Protein AF-A0A7Z8ZWQ2-F1 (afdb_monomer_lite)

Secondary structure (DSSP, 8-state):
---EEEHHHHHHHHHHHHHHHHHHHHHHHHHHHHHHHHHHHHHTTSS-SHHHHHHHHHIIIIIHHHHHHHHHHHHHHHHHHHHHHHHHHHHGGG-EEEHHHHHHHHHHHHHHHHHHHHHHHHHHHHHHHHTTT--S-HHHHHHHHHHHHHHHHHHHHHHHHHHHHHHHHHHHHHHHTTTTHHHHHHHHHHHHHHHHHTTPEEPTTS-EE-TTS--HHHHHHHH-------TTTT-S------

Foldseek 3Di:
DWDKDALVVLVVVLVVLVVVLVVLVV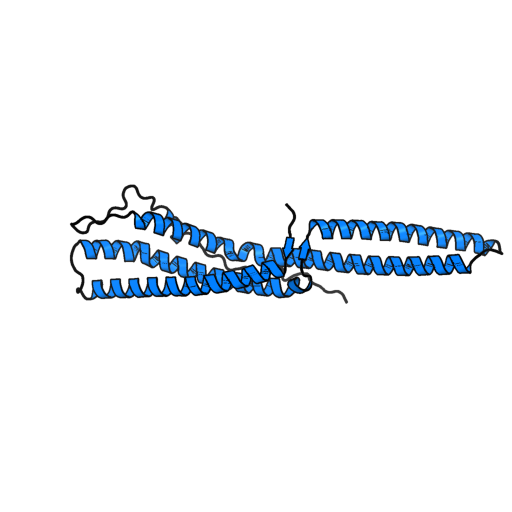VLVVQLVVLVVLLVCVVVVVDDALQSVQVPCCSVQFVNVLSVLLNVLSVLLVLLSVLLVVLSVQQSVVGMDILVVLVVLLVVLVVVLVVLVVVLVVLVVVCVVCVVPDDDDVVVSVVVSVVSVVSNVVSVVVSVVSVVNNVSSVLSCVLNVQSNVLSVVSVVLSVLVVVLVVPWDQDPNNHIDSVPGPPVSRVVNVPRDRDRRCNPPPPPDPPPPD

InterPro domains:
  IPR006829 LXG domain [PS51756] (8-238)

Sequence (242 aa):
MGVTYSAAESKALIQAMTNNIQIANEITDRLSSGCDHLIASLDSGELQGAAYTAGRGLFTAIIIPSIKKLQAAIDAIQVGLTTYQRADAQIARYGTLDRDHLTELKRLRERQVQVIQAQIDENESFMKQVSSLLTGDYGTLWSDTSTLYHAKNQLEIGIREVTTKLESLEWFLTQTSDCFRDSLVILQLAIQGATQLSQVFMSSDGSYSTAGLDMSWVTSLKNQEISPVNASKYTQNIIITY

Structure (mmCIF, N/CA/C/O backbone):
data_AF-A0A7Z8ZWQ2-F1
#
_entry.id   AF-A0A7Z8ZWQ2-F1
#
loop_
_atom_site.group_PDB
_atom_site.id
_atom_site.type_symbol
_atom_site.label_atom_id
_atom_site.label_alt_id
_atom_site.label_comp_id
_atom_site.label_asym_id
_atom_site.label_entity_id
_atom_site.label_seq_id
_atom_site.pdbx_PDB_ins_code
_atom_site.Cartn_x
_atom_site.Cartn_y
_atom_site.Cartn_z
_atom_site.occupancy
_atom_site.B_iso_or_equiv
_atom_site.auth_seq_id
_atom_site.auth_comp_id
_atom_site.auth_asym_id
_atom_site.auth_atom_id
_atom_site.pdbx_PDB_model_num
ATOM 1 N N . MET A 1 1 ? -20.622 3.993 0.816 1.00 49.72 1 MET A N 1
ATOM 2 C CA . MET A 1 1 ? -19.729 2.823 0.917 1.00 49.72 1 MET A CA 1
ATOM 3 C C . MET A 1 1 ? -18.989 2.972 2.229 1.00 49.72 1 MET A C 1
ATOM 5 O O . MET A 1 1 ? -18.359 4.009 2.409 1.00 49.72 1 MET A O 1
ATOM 9 N N . GLY A 1 2 ? -19.190 2.035 3.157 1.00 67.81 2 GLY A N 1
ATOM 10 C CA . GLY A 1 2 ? -18.570 2.065 4.482 1.00 67.81 2 GLY A CA 1
ATOM 11 C C . GLY A 1 2 ? -17.066 1.819 4.396 1.00 67.81 2 GLY A C 1
ATOM 12 O O . GLY A 1 2 ? -16.585 1.214 3.437 1.00 67.81 2 GLY A O 1
ATOM 13 N N . VAL A 1 3 ? -16.320 2.334 5.373 1.00 84.81 3 VAL A N 1
ATOM 14 C CA . VAL A 1 3 ? -14.880 2.085 5.482 1.00 84.81 3 VAL A CA 1
ATOM 15 C C . VAL A 1 3 ? -14.653 0.894 6.404 1.00 84.81 3 VAL A C 1
ATOM 17 O O . VAL A 1 3 ? -15.041 0.941 7.574 1.00 84.81 3 VAL A O 1
ATOM 20 N N . THR A 1 4 ? -14.001 -0.141 5.877 1.00 90.94 4 THR A N 1
ATOM 21 C CA . THR A 1 4 ? -13.724 -1.387 6.594 1.00 90.94 4 THR A CA 1
ATOM 22 C C . THR A 1 4 ? -12.223 -1.651 6.618 1.00 90.94 4 THR A C 1
ATOM 24 O O . THR A 1 4 ? -11.547 -1.552 5.597 1.00 90.94 4 THR A O 1
ATOM 27 N N . TYR A 1 5 ? -11.708 -1.996 7.794 1.00 95.50 5 TYR A N 1
ATOM 28 C CA . TYR A 1 5 ? -10.376 -2.563 7.979 1.00 95.50 5 TYR A CA 1
ATOM 29 C C . TYR A 1 5 ? -10.506 -4.043 8.342 1.00 95.50 5 TYR A C 1
ATOM 31 O O . TYR A 1 5 ? -11.350 -4.404 9.163 1.00 95.50 5 TYR A O 1
ATOM 39 N N . SER A 1 6 ? -9.634 -4.885 7.791 1.00 96.81 6 SER A N 1
ATOM 40 C CA . SER A 1 6 ? -9.510 -6.298 8.151 1.00 96.81 6 SER A CA 1
ATOM 41 C C . SER A 1 6 ? -8.040 -6.668 8.307 1.00 96.81 6 SER A C 1
ATOM 43 O O . SER A 1 6 ? -7.266 -6.583 7.354 1.00 96.81 6 SER A O 1
ATOM 45 N N . ALA A 1 7 ? -7.654 -7.141 9.493 1.00 96.44 7 ALA A N 1
ATOM 46 C CA . ALA A 1 7 ? -6.289 -7.599 9.758 1.00 96.44 7 ALA A CA 1
ATOM 47 C C . ALA A 1 7 ? -5.854 -8.748 8.830 1.00 96.44 7 ALA A C 1
ATOM 49 O O . ALA A 1 7 ? -4.687 -8.842 8.449 1.00 96.44 7 ALA A O 1
ATOM 50 N N . ALA A 1 8 ? -6.789 -9.616 8.429 1.00 95.81 8 ALA A N 1
ATOM 51 C CA . ALA A 1 8 ? -6.498 -10.720 7.518 1.00 95.81 8 ALA A CA 1
ATOM 52 C C . ALA A 1 8 ? -6.199 -10.219 6.096 1.00 95.81 8 ALA A C 1
ATOM 54 O O . ALA A 1 8 ? -5.205 -10.628 5.495 1.00 95.81 8 ALA A O 1
ATOM 55 N N . GLU A 1 9 ? -7.025 -9.307 5.582 1.00 95.19 9 GLU A N 1
ATOM 56 C CA . GLU A 1 9 ? -6.833 -8.710 4.254 1.00 95.19 9 GLU A CA 1
ATOM 57 C C . GLU A 1 9 ? -5.585 -7.829 4.222 1.00 95.19 9 GLU A C 1
ATOM 59 O O . GLU A 1 9 ? -4.805 -7.891 3.276 1.00 95.19 9 GLU A O 1
ATOM 64 N N . SER A 1 10 ? -5.347 -7.076 5.294 1.00 96.25 10 SER A N 1
ATOM 65 C CA . SER A 1 10 ? -4.161 -6.243 5.455 1.00 96.25 10 SER A CA 1
ATOM 66 C C . SER A 1 10 ? -2.875 -7.076 5.431 1.00 96.25 10 SER A C 1
ATOM 68 O O . SER A 1 10 ? -1.942 -6.763 4.692 1.00 96.25 10 SER A O 1
ATOM 70 N N . LYS A 1 11 ? -2.844 -8.211 6.143 1.00 97.56 11 LYS A N 1
ATOM 71 C CA . LYS A 1 11 ? -1.718 -9.155 6.094 1.00 97.56 11 LYS A CA 1
ATOM 72 C C . LYS A 1 11 ? -1.505 -9.732 4.692 1.00 97.56 11 LYS A C 1
ATOM 74 O O . LYS A 1 11 ? -0.360 -9.835 4.248 1.00 97.56 11 LYS A O 1
ATOM 79 N N . ALA A 1 12 ? -2.584 -10.101 4.000 1.00 96.06 12 ALA A N 1
ATOM 80 C CA . ALA A 1 12 ? -2.511 -10.613 2.633 1.00 96.06 12 ALA A CA 1
ATOM 81 C C . ALA A 1 12 ? -1.964 -9.555 1.660 1.00 96.06 12 ALA A C 1
ATOM 83 O O . ALA A 1 12 ? -1.086 -9.863 0.853 1.00 96.06 12 ALA A O 1
ATOM 84 N N . LEU A 1 13 ? -2.419 -8.303 1.785 1.00 93.12 13 LEU A N 1
ATOM 85 C CA . LEU A 1 13 ? -1.912 -7.170 1.015 1.00 93.12 13 LEU A CA 1
ATOM 86 C C . LEU A 1 13 ? -0.420 -6.956 1.272 1.00 93.12 13 LEU A C 1
ATOM 88 O O . LEU A 1 13 ? 0.351 -6.885 0.318 1.00 93.12 13 LEU A O 1
ATOM 92 N N . ILE A 1 14 ? -0.004 -6.906 2.542 1.00 95.31 14 ILE A N 1
ATOM 93 C CA . ILE A 1 14 ? 1.402 -6.719 2.914 1.00 95.31 14 ILE A CA 1
ATOM 94 C C . ILE A 1 14 ? 2.274 -7.794 2.265 1.00 95.31 14 ILE A C 1
ATOM 96 O O . ILE A 1 14 ? 3.267 -7.468 1.621 1.00 95.31 14 ILE A O 1
ATOM 100 N N . GLN A 1 15 ? 1.883 -9.064 2.381 1.00 96.56 15 GLN A N 1
ATOM 101 C CA . GLN A 1 15 ? 2.634 -10.176 1.805 1.00 96.56 15 GLN A CA 1
ATOM 102 C C . GLN A 1 15 ? 2.717 -10.087 0.275 1.00 96.56 15 GLN A C 1
ATOM 104 O O . GLN A 1 15 ? 3.799 -10.244 -0.295 1.00 96.56 15 GLN A O 1
ATOM 109 N N . ALA A 1 16 ? 1.594 -9.818 -0.395 1.00 88.69 16 ALA A N 1
ATOM 110 C CA . ALA A 1 16 ? 1.554 -9.687 -1.848 1.00 88.69 16 ALA A CA 1
ATOM 111 C C . ALA A 1 16 ? 2.426 -8.519 -2.332 1.00 88.69 16 ALA A C 1
ATOM 113 O O . ALA A 1 16 ? 3.200 -8.676 -3.274 1.00 88.69 16 ALA A O 1
ATOM 114 N N . MET A 1 17 ? 2.352 -7.366 -1.663 1.00 89.94 17 MET A N 1
ATOM 115 C CA . MET A 1 17 ? 3.159 -6.200 -2.010 1.00 89.94 17 MET A CA 1
ATOM 116 C C . MET A 1 17 ? 4.646 -6.435 -1.757 1.00 89.94 17 MET A C 1
ATOM 118 O O . MET A 1 17 ? 5.446 -6.093 -2.620 1.00 89.94 17 MET A O 1
ATOM 122 N N . THR A 1 18 ? 5.031 -7.062 -0.640 1.00 93.75 18 THR A N 1
ATOM 123 C CA . THR A 1 18 ? 6.434 -7.421 -0.377 1.00 93.75 18 THR A CA 1
ATOM 124 C C . THR A 1 18 ? 7.006 -8.290 -1.498 1.00 93.75 18 THR A C 1
ATOM 126 O O . THR A 1 18 ? 8.066 -7.969 -2.033 1.00 93.75 18 THR A O 1
ATOM 129 N N . ASN A 1 19 ? 6.281 -9.334 -1.910 1.00 90.25 19 ASN A N 1
ATOM 130 C CA . ASN A 1 19 ? 6.712 -10.203 -3.007 1.00 90.25 19 ASN A CA 1
ATOM 131 C C . ASN A 1 19 ? 6.800 -9.442 -4.339 1.00 90.25 19 ASN A C 1
ATOM 133 O O . ASN A 1 19 ? 7.782 -9.569 -5.067 1.00 90.25 19 ASN A O 1
ATOM 137 N N . ASN A 1 20 ? 5.792 -8.625 -4.652 1.00 81.94 20 ASN A N 1
ATOM 138 C CA . ASN A 1 20 ? 5.756 -7.868 -5.902 1.00 81.94 20 ASN A CA 1
ATOM 139 C C . ASN A 1 20 ? 6.881 -6.827 -5.984 1.00 81.94 20 ASN A C 1
ATOM 141 O O . ASN A 1 20 ? 7.454 -6.657 -7.054 1.00 81.94 20 ASN A O 1
ATOM 145 N N . ILE A 1 21 ? 7.221 -6.160 -4.876 1.00 90.38 21 ILE A N 1
ATOM 146 C CA . ILE A 1 21 ? 8.340 -5.206 -4.809 1.00 90.38 21 ILE A CA 1
ATOM 147 C C . ILE A 1 21 ? 9.665 -5.925 -5.054 1.00 90.38 21 ILE A C 1
ATOM 149 O O . ILE A 1 21 ? 10.485 -5.429 -5.820 1.00 90.38 21 ILE A O 1
ATOM 153 N N . GLN A 1 22 ? 9.864 -7.105 -4.458 1.00 89.25 22 GLN A N 1
ATOM 154 C CA . GLN A 1 22 ? 11.071 -7.893 -4.699 1.00 89.25 22 GLN A CA 1
ATOM 155 C C . GLN A 1 22 ? 11.220 -8.237 -6.188 1.00 89.25 22 GLN A C 1
ATOM 157 O O . GLN A 1 22 ? 12.264 -7.970 -6.778 1.00 89.25 22 GLN A O 1
ATOM 162 N N . ILE A 1 23 ? 10.159 -8.762 -6.807 1.00 83.00 23 ILE A N 1
ATOM 163 C CA . ILE A 1 23 ? 10.154 -9.091 -8.239 1.00 83.00 23 ILE A CA 1
ATOM 164 C C . ILE A 1 23 ? 10.392 -7.834 -9.086 1.00 83.00 23 ILE A C 1
ATOM 166 O O . ILE A 1 23 ? 11.150 -7.871 -10.054 1.00 83.00 23 ILE A O 1
ATOM 170 N N . ALA A 1 24 ? 9.759 -6.714 -8.730 1.00 80.31 24 ALA A N 1
ATOM 171 C CA . ALA A 1 24 ? 9.915 -5.456 -9.447 1.00 80.31 24 ALA A CA 1
ATOM 172 C C . ALA A 1 24 ? 11.367 -4.959 -9.402 1.00 80.31 24 ALA A C 1
ATOM 174 O O . ALA A 1 24 ? 11.898 -4.624 -10.458 1.00 80.31 24 ALA A O 1
ATOM 175 N N . ASN A 1 25 ? 12.017 -5.004 -8.233 1.00 89.69 25 ASN A N 1
ATOM 176 C CA . ASN A 1 25 ? 13.430 -4.657 -8.067 1.00 89.69 25 ASN A CA 1
ATOM 177 C C . ASN A 1 25 ? 14.337 -5.538 -8.937 1.00 89.69 25 ASN A C 1
ATOM 179 O O . ASN A 1 25 ? 15.151 -5.017 -9.695 1.00 89.69 25 ASN A O 1
ATOM 183 N N . GLU A 1 26 ? 14.144 -6.862 -8.915 1.00 90.25 26 GLU A N 1
ATOM 184 C CA . GLU A 1 26 ? 14.922 -7.791 -9.747 1.00 90.25 26 GLU A CA 1
ATOM 185 C C . GLU A 1 26 ? 14.776 -7.486 -11.248 1.00 90.25 26 GLU A C 1
ATOM 187 O O . GLU A 1 26 ? 15.751 -7.522 -12.004 1.00 90.25 26 GLU A O 1
ATOM 192 N N . ILE A 1 27 ? 13.558 -7.170 -11.700 1.00 82.00 27 ILE A N 1
ATOM 193 C CA . ILE A 1 27 ? 13.296 -6.806 -13.096 1.00 82.00 27 ILE A CA 1
ATOM 194 C C . ILE A 1 27 ? 13.964 -5.471 -13.439 1.00 82.00 27 ILE A C 1
ATOM 196 O O . ILE A 1 27 ? 14.629 -5.382 -14.474 1.00 82.00 27 ILE A O 1
ATOM 200 N N . THR A 1 28 ? 13.814 -4.441 -12.603 1.00 87.69 28 THR A N 1
ATOM 201 C CA . THR A 1 28 ? 14.397 -3.121 -12.877 1.00 87.69 28 THR A CA 1
ATOM 202 C C . THR A 1 28 ? 15.916 -3.129 -12.832 1.00 87.69 28 THR A C 1
ATOM 204 O O . THR A 1 28 ? 16.533 -2.495 -13.684 1.00 87.69 28 THR A O 1
ATOM 207 N N . ASP A 1 29 ? 16.525 -3.902 -11.934 1.00 91.88 29 ASP A N 1
ATOM 208 C CA . ASP A 1 29 ? 17.980 -4.044 -11.853 1.00 91.88 29 ASP A CA 1
ATOM 209 C C . ASP A 1 29 ? 18.538 -4.724 -13.105 1.00 91.88 29 ASP A C 1
ATOM 211 O O . ASP A 1 29 ? 19.519 -4.263 -13.693 1.00 91.88 29 ASP A O 1
ATOM 215 N N . ARG A 1 30 ? 17.872 -5.783 -13.584 1.00 92.19 30 ARG A N 1
ATOM 216 C CA . ARG A 1 30 ? 18.243 -6.451 -14.841 1.00 92.19 30 ARG A CA 1
ATOM 217 C C . ARG A 1 30 ? 18.074 -5.536 -16.049 1.00 92.19 30 ARG A C 1
ATOM 219 O O . ARG A 1 30 ? 18.934 -5.541 -16.928 1.00 92.19 30 ARG A O 1
ATOM 226 N N . LEU A 1 31 ? 16.992 -4.757 -16.102 1.00 89.75 31 LEU A N 1
ATOM 227 C CA . LEU A 1 31 ? 16.773 -3.773 -17.164 1.00 89.75 31 LEU A CA 1
ATOM 228 C C . LEU A 1 31 ? 17.846 -2.680 -17.143 1.00 89.75 31 LEU A C 1
ATOM 230 O O . LEU A 1 31 ? 18.385 -2.352 -18.199 1.00 89.75 31 LEU A O 1
ATOM 234 N N . SER A 1 32 ? 18.188 -2.157 -15.963 1.00 92.56 32 SER A N 1
ATOM 235 C CA . SER A 1 32 ? 19.242 -1.152 -15.808 1.00 92.56 32 SER A CA 1
ATOM 236 C C . SER A 1 32 ? 20.595 -1.710 -16.241 1.00 92.56 32 SER A C 1
ATOM 238 O O . SER A 1 32 ? 21.240 -1.129 -17.107 1.00 92.56 32 SER A O 1
ATOM 240 N N . SER A 1 33 ? 20.982 -2.883 -15.730 1.00 94.38 33 SER A N 1
ATOM 241 C CA . SER A 1 33 ? 22.249 -3.534 -16.081 1.00 94.38 33 SER A CA 1
ATOM 242 C C . SER A 1 33 ? 22.346 -3.860 -17.576 1.00 94.38 33 SER A C 1
ATOM 244 O O . SER A 1 33 ? 23.386 -3.631 -18.193 1.00 94.38 33 SER A O 1
ATOM 246 N N . GLY A 1 34 ? 21.257 -4.338 -18.187 1.00 93.31 34 GLY A N 1
ATOM 247 C CA . GLY A 1 34 ? 21.198 -4.577 -19.629 1.00 93.31 34 GLY A CA 1
ATOM 248 C C . GLY A 1 34 ? 21.349 -3.293 -20.447 1.00 93.31 34 GLY A C 1
ATOM 249 O O . GLY A 1 34 ? 22.045 -3.291 -21.462 1.00 93.31 34 GLY A O 1
ATOM 250 N N . CYS A 1 35 ? 20.750 -2.187 -19.994 1.00 93.06 35 CYS A N 1
ATOM 251 C CA . CYS A 1 35 ? 20.934 -0.882 -20.626 1.00 93.06 35 CYS A CA 1
ATOM 252 C C . CYS A 1 35 ? 22.375 -0.381 -20.483 1.00 93.06 35 CYS A C 1
ATOM 254 O O . CYS A 1 35 ? 22.947 0.073 -21.471 1.00 93.06 35 CYS A O 1
ATOM 256 N N . ASP A 1 36 ? 22.976 -0.495 -19.299 1.00 93.19 36 ASP A N 1
ATOM 257 C CA . ASP A 1 36 ? 24.364 -0.085 -19.064 1.00 93.19 36 ASP A CA 1
ATOM 258 C C . ASP A 1 36 ? 25.330 -0.875 -19.956 1.00 93.19 36 ASP A C 1
ATOM 260 O O . ASP A 1 36 ? 26.201 -0.288 -20.600 1.00 93.19 36 ASP A O 1
ATOM 264 N N . HIS A 1 37 ? 25.127 -2.192 -20.080 1.00 93.25 37 HIS A N 1
ATOM 265 C CA . HIS A 1 37 ? 25.898 -3.026 -21.001 1.00 93.25 37 HIS A CA 1
ATOM 266 C C . HIS A 1 37 ? 25.709 -2.586 -22.458 1.00 93.25 37 HIS A C 1
ATOM 268 O O . HIS A 1 37 ? 26.685 -2.478 -23.199 1.00 93.25 37 HIS A O 1
ATOM 274 N N . LEU A 1 38 ? 24.471 -2.338 -22.897 1.00 89.50 38 LEU A N 1
ATOM 275 C CA . LEU A 1 38 ? 24.201 -1.888 -24.263 1.00 89.50 38 LEU A CA 1
ATOM 276 C C . LEU A 1 38 ? 24.928 -0.571 -24.567 1.00 89.50 38 LEU A C 1
ATOM 278 O O . LEU A 1 38 ? 25.575 -0.459 -25.607 1.00 89.50 38 LEU A O 1
ATOM 282 N N . ILE A 1 39 ? 24.853 0.410 -23.661 1.00 90.38 39 ILE A N 1
ATOM 283 C CA . ILE A 1 39 ? 25.545 1.696 -23.819 1.00 90.38 39 ILE A CA 1
ATOM 284 C C . ILE A 1 39 ? 27.064 1.499 -23.849 1.00 90.38 39 ILE A C 1
ATOM 286 O O . ILE A 1 39 ? 27.719 2.061 -24.724 1.00 90.38 39 ILE A O 1
ATOM 290 N N . ALA A 1 40 ? 27.620 0.645 -22.986 1.00 90.88 40 ALA A N 1
ATOM 291 C CA . ALA A 1 40 ? 29.049 0.339 -22.990 1.00 90.88 40 ALA A CA 1
ATOM 292 C C . ALA A 1 40 ? 29.520 -0.303 -24.311 1.00 90.88 40 ALA A C 1
ATOM 294 O O . ALA A 1 40 ? 30.550 0.101 -24.846 1.00 90.88 40 ALA A O 1
ATOM 295 N N . SER A 1 41 ? 28.760 -1.248 -24.878 1.00 89.31 41 SER A N 1
ATOM 296 C CA . SER A 1 41 ? 29.063 -1.860 -26.187 1.00 89.31 41 SER A CA 1
ATOM 297 C C . SER A 1 41 ? 28.946 -0.876 -27.360 1.00 89.31 41 SER A C 1
ATOM 299 O O . SER A 1 41 ? 29.624 -1.020 -28.378 1.00 89.31 41 SER A O 1
ATOM 301 N N . LEU A 1 42 ? 28.085 0.137 -27.241 1.00 86.38 42 LEU A N 1
ATOM 302 C CA . LEU A 1 42 ? 27.993 1.228 -28.214 1.00 86.38 42 LEU A CA 1
ATOM 303 C C . LEU A 1 42 ? 29.179 2.196 -28.086 1.00 86.38 42 LEU A C 1
ATOM 305 O O . LEU A 1 42 ? 29.689 2.676 -29.096 1.00 86.38 42 LEU A O 1
ATOM 309 N N . ASP A 1 43 ? 29.626 2.476 -26.860 1.00 86.62 43 ASP A N 1
ATOM 310 C CA . ASP A 1 43 ? 30.762 3.363 -26.580 1.00 86.62 43 ASP A CA 1
ATOM 311 C C . ASP A 1 43 ? 32.119 2.728 -26.899 1.00 86.62 43 ASP A C 1
ATOM 313 O O . ASP A 1 43 ? 33.050 3.437 -27.280 1.00 86.62 43 ASP A O 1
ATOM 317 N N . SER A 1 44 ? 32.234 1.401 -26.812 1.00 89.25 44 SER A N 1
ATOM 318 C CA . SER A 1 44 ? 33.439 0.671 -27.220 1.00 89.25 44 SER A CA 1
ATOM 319 C C . SER A 1 44 ? 33.657 0.668 -28.738 1.00 89.25 44 SER A C 1
ATOM 321 O O . SER A 1 44 ? 34.749 0.343 -29.204 1.00 89.25 44 SER A O 1
ATOM 323 N N . GLY A 1 45 ? 32.627 1.014 -29.519 1.00 82.38 45 GLY A N 1
ATOM 324 C CA . GLY A 1 45 ? 32.637 0.890 -30.973 1.00 82.38 45 GLY A CA 1
ATOM 325 C C . GLY A 1 45 ? 32.487 -0.553 -31.462 1.00 82.38 45 GLY A C 1
ATOM 326 O O . GLY A 1 45 ? 32.737 -0.818 -32.633 1.00 82.38 45 GLY A O 1
ATOM 327 N N . GLU A 1 46 ? 32.083 -1.495 -30.612 1.00 84.38 46 GLU A N 1
ATOM 328 C CA . GLU A 1 46 ? 31.763 -2.865 -31.036 1.00 84.38 46 GLU A CA 1
ATOM 329 C C . GLU A 1 46 ? 30.464 -2.906 -31.860 1.00 84.38 46 GLU A C 1
ATOM 331 O O . GLU A 1 46 ? 30.344 -3.659 -32.826 1.00 84.38 46 GLU A O 1
ATOM 336 N N . LEU A 1 47 ? 29.514 -2.027 -31.525 1.00 81.62 47 LEU A N 1
ATOM 337 C CA . LEU A 1 47 ? 28.252 -1.841 -32.236 1.00 81.62 47 LEU A CA 1
ATOM 338 C C . LEU A 1 47 ? 28.251 -0.490 -32.969 1.00 81.62 47 LEU A C 1
ATOM 340 O O . LEU A 1 47 ? 28.186 0.566 -32.340 1.00 81.62 47 LEU A O 1
ATOM 344 N N . GLN A 1 48 ? 28.317 -0.506 -34.306 1.00 78.50 48 GLN A N 1
ATOM 345 C CA . GLN A 1 48 ? 28.412 0.706 -35.137 1.00 78.50 48 GLN A CA 1
ATOM 346 C C . GLN A 1 48 ? 27.453 0.692 -36.329 1.00 78.50 48 GLN A C 1
ATOM 348 O O . GLN A 1 48 ? 27.127 -0.358 -36.877 1.00 78.50 48 GLN A O 1
ATOM 353 N N . GLY A 1 49 ? 27.042 1.883 -36.768 1.00 80.88 49 GLY A N 1
ATOM 354 C CA . GLY A 1 49 ? 26.128 2.093 -37.892 1.00 80.88 49 GLY A CA 1
ATOM 355 C C . GLY A 1 49 ? 24.876 2.866 -37.481 1.00 80.88 49 GLY A C 1
ATOM 356 O O . GLY A 1 49 ? 24.588 3.018 -36.293 1.00 80.88 49 GLY A O 1
ATOM 357 N N . ALA A 1 50 ? 24.116 3.347 -38.467 1.00 76.75 50 ALA A N 1
ATOM 358 C CA . ALA A 1 50 ? 22.960 4.219 -38.240 1.00 76.75 50 ALA A CA 1
ATOM 359 C C . ALA A 1 50 ? 21.910 3.601 -37.294 1.00 76.75 50 ALA A C 1
ATOM 361 O O . ALA A 1 50 ? 21.395 4.301 -36.424 1.00 76.75 50 ALA A O 1
ATOM 362 N N . ALA A 1 51 ? 21.686 2.284 -37.377 1.00 77.06 51 ALA A N 1
ATOM 363 C CA . ALA A 1 51 ? 20.792 1.538 -36.481 1.00 77.06 51 ALA A CA 1
ATOM 364 C C . ALA A 1 51 ? 21.195 1.613 -35.014 1.00 77.06 51 ALA A C 1
ATOM 366 O O . ALA A 1 51 ? 20.371 1.871 -34.138 1.00 77.06 51 ALA A O 1
ATOM 367 N N . TYR A 1 52 ? 22.482 1.424 -34.754 1.00 80.88 52 TYR A N 1
ATOM 368 C CA . TYR A 1 52 ? 23.031 1.442 -33.410 1.00 80.88 52 TYR A CA 1
ATOM 369 C C . TYR A 1 52 ? 23.072 2.864 -32.847 1.00 80.88 52 TYR A C 1
ATOM 371 O O . TYR A 1 52 ? 22.745 3.064 -31.680 1.00 80.88 52 TYR A O 1
ATOM 379 N N . THR A 1 53 ? 23.366 3.873 -33.673 1.00 79.56 53 THR A N 1
ATOM 380 C CA . THR A 1 53 ? 23.275 5.287 -33.272 1.00 79.56 53 THR A CA 1
ATOM 381 C C . THR A 1 53 ? 21.839 5.700 -32.946 1.00 79.56 53 THR A C 1
ATOM 383 O O . THR A 1 53 ? 21.605 6.377 -31.944 1.00 79.56 53 THR A O 1
ATOM 386 N N . ALA A 1 54 ? 20.862 5.281 -33.751 1.00 76.44 54 ALA A N 1
ATOM 387 C CA . ALA A 1 54 ? 19.462 5.597 -33.504 1.00 76.44 54 ALA A CA 1
ATOM 388 C C . ALA A 1 54 ? 18.947 4.872 -32.244 1.00 76.44 54 ALA A C 1
ATOM 390 O O . ALA A 1 54 ? 18.407 5.516 -31.341 1.00 76.44 54 ALA A O 1
ATOM 391 N N . GLY A 1 55 ? 19.219 3.568 -32.118 1.00 81.06 55 GLY A N 1
ATOM 392 C CA . GLY A 1 55 ? 18.926 2.788 -30.914 1.00 81.06 55 GLY A CA 1
ATOM 393 C C . GLY A 1 55 ? 19.545 3.408 -29.659 1.00 81.06 55 GLY A C 1
ATOM 394 O O . GLY A 1 55 ? 18.851 3.615 -28.667 1.00 81.06 55 GLY A O 1
ATOM 395 N N . ARG A 1 56 ? 20.813 3.835 -29.723 1.00 84.50 56 ARG A N 1
ATOM 396 C CA . ARG A 1 56 ? 21.473 4.577 -28.637 1.00 84.50 56 ARG A CA 1
ATOM 397 C C . ARG A 1 56 ? 20.668 5.800 -28.203 1.00 84.50 56 ARG A C 1
ATOM 399 O O . ARG A 1 56 ? 20.502 6.019 -27.003 1.00 84.50 56 ARG A O 1
ATOM 406 N N . GLY A 1 57 ? 20.171 6.588 -29.157 1.00 84.00 57 GLY A N 1
ATOM 407 C CA . GLY A 1 57 ? 19.346 7.765 -28.887 1.00 84.00 57 GLY A CA 1
ATOM 408 C C . GLY A 1 57 ? 18.055 7.413 -28.147 1.00 84.00 57 GLY A C 1
ATOM 409 O O . GLY A 1 57 ? 17.770 8.013 -27.112 1.00 84.00 57 GLY A O 1
ATOM 410 N N . LEU A 1 58 ? 17.323 6.399 -28.621 1.00 86.19 58 LEU A N 1
ATOM 411 C CA . LEU A 1 58 ? 16.094 5.915 -27.978 1.00 86.19 58 LE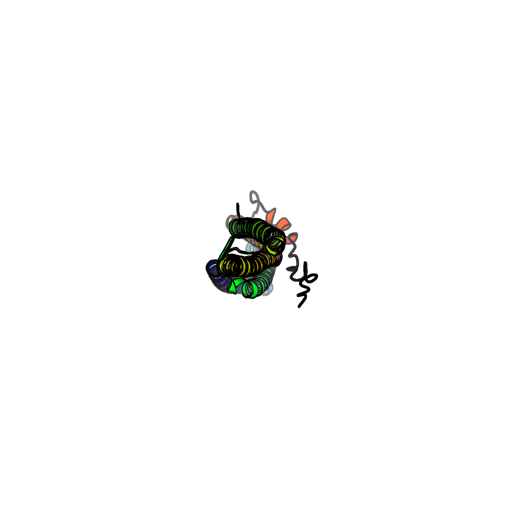U A CA 1
ATOM 412 C C . LEU A 1 58 ? 16.354 5.452 -26.537 1.00 86.19 58 LEU A C 1
ATOM 414 O O . LEU A 1 58 ? 15.643 5.844 -25.608 1.00 86.19 58 LEU A O 1
ATOM 418 N N . PHE A 1 59 ? 17.403 4.654 -26.332 1.00 90.00 59 PHE A N 1
ATOM 419 C CA . PHE A 1 59 ? 17.738 4.141 -25.007 1.00 90.00 59 PHE A CA 1
ATOM 420 C C . PHE A 1 59 ? 18.179 5.250 -24.050 1.00 90.00 59 PHE A C 1
ATOM 422 O O . PHE A 1 59 ? 17.673 5.337 -22.933 1.00 90.00 59 PHE A O 1
ATOM 429 N N . THR A 1 60 ? 19.065 6.138 -24.498 1.00 90.25 60 THR A N 1
ATOM 430 C CA . THR A 1 60 ? 19.626 7.209 -23.661 1.00 90.25 60 THR A CA 1
ATOM 431 C C . THR A 1 60 ? 18.587 8.276 -23.317 1.00 90.25 60 THR A C 1
ATOM 433 O O . THR A 1 60 ? 18.541 8.747 -22.182 1.00 90.25 60 THR A O 1
ATOM 436 N N . ALA A 1 61 ? 17.748 8.668 -24.279 1.00 87.56 61 ALA A N 1
ATOM 437 C CA . ALA A 1 61 ? 16.813 9.774 -24.100 1.00 87.56 61 ALA A CA 1
ATOM 438 C C . ALA A 1 61 ? 15.482 9.354 -23.463 1.00 87.56 61 ALA A C 1
ATOM 440 O O . ALA A 1 61 ? 14.842 10.180 -22.813 1.00 87.56 61 ALA A O 1
ATOM 441 N N . ILE A 1 62 ? 15.050 8.102 -23.660 1.00 89.31 62 ILE A N 1
ATOM 442 C CA . ILE A 1 62 ? 13.702 7.655 -23.281 1.00 89.31 62 ILE A CA 1
ATOM 443 C C . ILE A 1 62 ? 13.759 6.457 -22.331 1.00 89.31 62 ILE A C 1
ATOM 445 O O . ILE A 1 62 ? 13.260 6.557 -21.210 1.00 89.31 62 ILE A O 1
ATOM 449 N N . ILE A 1 63 ? 14.367 5.336 -22.732 1.00 90.56 63 ILE A N 1
ATOM 450 C CA . ILE A 1 63 ? 14.243 4.069 -21.982 1.00 90.56 63 ILE A CA 1
ATOM 451 C C . ILE A 1 63 ? 14.968 4.132 -20.631 1.00 90.56 63 ILE A C 1
ATOM 453 O O . ILE A 1 63 ? 14.350 3.872 -19.600 1.00 90.56 63 ILE A O 1
ATOM 457 N N . ILE A 1 64 ? 16.243 4.535 -20.603 1.00 93.50 64 ILE A N 1
ATOM 458 C CA . ILE A 1 64 ? 17.044 4.606 -19.369 1.00 93.50 64 ILE A CA 1
ATOM 459 C C . ILE A 1 64 ? 16.420 5.568 -18.342 1.00 93.50 64 ILE A C 1
ATOM 461 O O . ILE A 1 64 ? 16.222 5.158 -17.196 1.00 93.50 64 ILE A O 1
ATOM 465 N N . PRO A 1 65 ? 16.050 6.819 -18.695 1.00 93.44 65 PRO A N 1
ATOM 466 C CA . PRO A 1 65 ? 15.360 7.706 -17.758 1.00 93.44 65 PRO A CA 1
ATOM 467 C C . PRO A 1 65 ? 14.035 7.134 -17.236 1.00 93.44 65 PRO A C 1
ATOM 469 O O . PRO A 1 65 ? 13.705 7.334 -16.067 1.00 93.44 65 PRO A O 1
ATOM 472 N N . SER A 1 66 ? 13.297 6.398 -18.073 1.00 91.81 66 SER A N 1
ATOM 473 C CA . SER A 1 66 ? 12.027 5.774 -17.682 1.00 91.81 66 SER A CA 1
ATOM 474 C C . SER A 1 66 ? 12.228 4.640 -16.675 1.00 91.81 66 SER A C 1
ATOM 476 O O . SER A 1 66 ? 11.502 4.578 -15.685 1.00 91.81 66 SER A O 1
ATOM 478 N N . ILE A 1 67 ? 13.253 3.799 -16.867 1.00 92.12 67 ILE A N 1
ATOM 479 C CA . ILE A 1 67 ? 13.642 2.755 -15.902 1.00 92.12 67 ILE A CA 1
ATOM 480 C C . ILE A 1 67 ? 14.054 3.389 -14.568 1.00 92.12 67 ILE A C 1
ATOM 482 O O . ILE A 1 67 ? 13.601 2.944 -13.518 1.00 92.12 67 ILE A O 1
ATOM 486 N N . LYS A 1 68 ? 14.835 4.477 -14.589 1.00 94.56 68 LYS A N 1
ATOM 487 C CA . LYS A 1 68 ? 15.227 5.193 -13.361 1.00 94.56 68 LYS A CA 1
ATOM 488 C C . LYS A 1 68 ? 14.025 5.772 -12.608 1.00 94.56 68 LYS A C 1
ATOM 490 O O . LYS A 1 68 ? 13.974 5.698 -11.383 1.00 94.56 68 LYS A O 1
ATOM 495 N N . LYS A 1 69 ? 13.038 6.328 -13.321 1.00 92.19 69 LYS A N 1
ATOM 496 C CA . LYS A 1 69 ? 11.777 6.791 -12.713 1.00 92.19 69 LYS A CA 1
ATOM 497 C C . LYS A 1 69 ? 10.970 5.638 -12.117 1.00 92.19 69 LYS A C 1
ATOM 499 O O . LYS A 1 69 ? 10.425 5.792 -11.028 1.00 92.19 69 LYS A O 1
ATOM 504 N N . LEU A 1 70 ? 10.925 4.496 -12.799 1.00 90.94 70 LEU A N 1
ATOM 505 C CA . LEU A 1 70 ? 10.271 3.289 -12.301 1.00 90.94 70 LEU A CA 1
ATOM 506 C C . LEU A 1 70 ? 10.938 2.770 -11.017 1.00 90.94 70 LEU A C 1
ATOM 508 O O . LEU A 1 70 ? 10.234 2.476 -10.057 1.00 90.94 70 LEU A O 1
ATOM 512 N N . GLN A 1 71 ? 12.272 2.736 -10.966 1.00 93.31 71 GLN A N 1
ATOM 513 C CA . GLN A 1 71 ? 13.025 2.338 -9.772 1.00 93.31 71 GLN A CA 1
ATOM 514 C C . GLN A 1 71 ? 12.713 3.251 -8.579 1.00 93.31 71 GLN A C 1
ATOM 516 O O . GLN A 1 71 ? 12.323 2.766 -7.522 1.00 93.31 71 GLN A O 1
ATOM 521 N N . ALA A 1 72 ? 12.731 4.572 -8.782 1.00 92.56 72 ALA A N 1
ATOM 522 C CA . ALA A 1 72 ? 12.355 5.525 -7.737 1.00 92.56 72 ALA A CA 1
ATOM 523 C C . ALA A 1 72 ? 10.905 5.330 -7.241 1.00 92.56 72 ALA A C 1
ATOM 525 O O . ALA A 1 72 ? 10.620 5.508 -6.056 1.00 92.56 72 ALA A O 1
ATOM 526 N N . ALA A 1 73 ? 9.976 4.951 -8.125 1.00 87.56 73 ALA A N 1
ATOM 527 C CA . ALA A 1 73 ? 8.603 4.644 -7.730 1.00 87.56 73 ALA A CA 1
ATOM 528 C C . ALA A 1 73 ? 8.496 3.349 -6.917 1.00 87.56 73 ALA A C 1
ATOM 530 O O . ALA A 1 73 ? 7.713 3.312 -5.967 1.00 87.56 73 ALA A O 1
ATOM 531 N N . ILE A 1 74 ? 9.274 2.317 -7.255 1.00 89.69 74 ILE A N 1
ATOM 532 C CA . ILE A 1 74 ? 9.345 1.068 -6.484 1.00 89.69 74 ILE A CA 1
ATOM 533 C C . ILE A 1 74 ? 9.926 1.340 -5.090 1.00 89.69 74 ILE A C 1
ATOM 535 O O . ILE A 1 74 ? 9.326 0.917 -4.101 1.00 89.69 74 ILE A O 1
ATOM 539 N N . ASP A 1 75 ? 10.995 2.136 -4.991 1.00 93.38 75 ASP A N 1
ATOM 540 C CA . ASP A 1 75 ? 11.560 2.579 -3.709 1.00 93.38 75 ASP A CA 1
ATOM 541 C C . ASP A 1 75 ? 10.507 3.304 -2.857 1.00 93.38 75 ASP A C 1
ATOM 543 O O . ASP A 1 75 ? 10.332 3.030 -1.666 1.00 93.38 75 ASP A O 1
ATOM 547 N N . ALA A 1 76 ? 9.736 4.199 -3.476 1.00 88.19 76 ALA A N 1
ATOM 548 C CA . ALA A 1 76 ? 8.662 4.914 -2.800 1.00 88.19 76 ALA A CA 1
ATOM 549 C C . ALA A 1 76 ? 7.509 3.992 -2.363 1.00 88.19 76 ALA A C 1
ATOM 551 O O . ALA A 1 76 ? 6.969 4.176 -1.273 1.00 88.19 76 ALA A O 1
ATOM 552 N N . ILE A 1 77 ? 7.169 2.961 -3.148 1.00 89.75 77 ILE A N 1
ATOM 553 C CA . ILE A 1 77 ? 6.196 1.930 -2.746 1.00 89.75 77 ILE A CA 1
ATOM 554 C C . ILE A 1 77 ? 6.727 1.134 -1.556 1.00 89.75 77 ILE A C 1
ATOM 556 O O . ILE A 1 77 ? 5.960 0.830 -0.646 1.00 89.75 77 ILE A O 1
ATOM 560 N N . GLN A 1 78 ? 8.022 0.826 -1.509 1.00 93.56 78 GLN A N 1
ATOM 561 C CA . GLN A 1 78 ? 8.631 0.147 -0.367 1.00 93.56 78 GLN A CA 1
ATOM 562 C C . GLN A 1 78 ? 8.559 1.000 0.909 1.00 93.56 78 GLN A C 1
ATOM 564 O O . GLN A 1 78 ? 8.222 0.490 1.985 1.00 93.56 78 GLN A O 1
ATOM 569 N N . VAL A 1 79 ? 8.792 2.311 0.798 1.00 91.25 79 VAL A N 1
ATOM 570 C CA . VAL A 1 79 ? 8.581 3.261 1.903 1.00 91.25 79 VAL A CA 1
ATOM 571 C C . VAL A 1 79 ? 7.106 3.306 2.316 1.00 91.25 79 VAL A C 1
ATOM 573 O O . VAL A 1 79 ? 6.805 3.195 3.507 1.00 91.25 79 VAL A O 1
ATOM 576 N N . GLY A 1 80 ? 6.184 3.408 1.355 1.00 89.81 80 GLY A N 1
ATOM 577 C CA . GLY A 1 80 ? 4.739 3.387 1.592 1.00 89.81 80 GLY A CA 1
ATOM 578 C C . GLY A 1 80 ? 4.275 2.110 2.288 1.00 89.81 80 GLY A C 1
ATOM 579 O O . GLY A 1 80 ? 3.546 2.171 3.275 1.00 89.81 80 GLY A O 1
ATOM 580 N N . LEU A 1 81 ? 4.774 0.950 1.856 1.00 94.06 81 LEU A N 1
ATOM 581 C CA . LEU A 1 81 ? 4.458 -0.341 2.458 1.00 94.06 81 LEU A CA 1
ATOM 582 C C . LEU A 1 81 ? 4.983 -0.426 3.891 1.00 94.06 81 LEU A C 1
ATOM 584 O O . LEU A 1 81 ? 4.286 -0.927 4.767 1.00 94.06 81 LEU A O 1
ATOM 588 N N . THR A 1 82 ? 6.169 0.119 4.157 1.00 93.88 82 THR A N 1
ATOM 589 C CA . THR A 1 82 ? 6.712 0.181 5.519 1.00 93.88 82 THR A CA 1
ATOM 590 C C . THR A 1 82 ? 5.834 1.056 6.424 1.00 93.88 82 THR A C 1
ATOM 592 O O . THR A 1 82 ? 5.565 0.695 7.570 1.00 93.88 82 THR A O 1
ATOM 595 N N . THR A 1 83 ? 5.348 2.199 5.931 1.00 91.88 83 THR A N 1
ATOM 596 C CA . THR A 1 83 ? 4.399 3.051 6.670 1.00 91.88 83 THR A CA 1
ATOM 597 C C . THR A 1 83 ? 3.078 2.327 6.919 1.00 91.88 83 THR A C 1
ATOM 599 O O . THR A 1 83 ? 2.597 2.309 8.052 1.00 91.88 83 THR A O 1
ATOM 602 N N . TYR A 1 84 ? 2.544 1.656 5.899 1.00 94.31 84 TYR A N 1
ATOM 603 C CA . TYR A 1 84 ? 1.341 0.839 6.011 1.00 94.31 84 TYR A CA 1
ATOM 604 C C . TYR A 1 84 ? 1.499 -0.279 7.053 1.00 94.31 84 TYR A C 1
ATOM 606 O O . TYR A 1 84 ? 0.649 -0.416 7.925 1.00 94.31 84 TYR A O 1
ATOM 614 N N . GLN A 1 85 ? 2.611 -1.021 7.036 1.00 95.50 85 GLN A N 1
ATOM 615 C CA . GLN A 1 85 ? 2.921 -2.071 8.017 1.00 95.50 85 GLN A CA 1
ATOM 616 C C . GLN A 1 85 ? 2.959 -1.537 9.454 1.00 95.50 85 GLN A C 1
ATOM 618 O O . GLN A 1 85 ? 2.446 -2.181 10.370 1.00 95.50 85 GLN A O 1
ATOM 623 N N . ARG A 1 86 ? 3.545 -0.351 9.673 1.00 93.94 86 ARG A N 1
ATOM 624 C CA . ARG A 1 86 ? 3.547 0.285 11.001 1.00 93.94 86 ARG A CA 1
ATOM 625 C C . ARG A 1 86 ? 2.137 0.653 11.451 1.00 93.94 86 ARG A C 1
ATOM 627 O O . ARG A 1 86 ? 1.824 0.472 12.625 1.00 93.94 86 ARG A O 1
ATOM 634 N N . ALA A 1 87 ? 1.309 1.170 10.544 1.00 93.25 87 ALA A N 1
ATOM 635 C CA . ALA A 1 87 ? -0.073 1.510 10.854 1.00 93.25 87 ALA A CA 1
ATOM 636 C C . ALA A 1 87 ? -0.904 0.253 11.152 1.00 93.25 87 ALA A C 1
ATOM 638 O O . ALA A 1 87 ? -1.610 0.210 12.158 1.00 93.25 87 ALA A O 1
ATOM 639 N N . ASP A 1 88 ? -0.753 -0.792 10.334 1.00 95.81 88 ASP A N 1
ATOM 640 C CA . ASP A 1 88 ? -1.395 -2.095 10.509 1.00 95.81 88 ASP A CA 1
ATOM 641 C C . ASP A 1 88 ? -1.091 -2.706 11.883 1.00 95.81 88 ASP A C 1
ATOM 643 O O . ASP A 1 88 ? -2.010 -3.093 12.603 1.00 95.81 88 ASP A O 1
ATOM 647 N N . ALA A 1 89 ? 0.175 -2.694 12.310 1.00 94.50 89 ALA A N 1
ATOM 648 C CA . ALA A 1 89 ? 0.590 -3.252 13.597 1.00 94.50 89 ALA A CA 1
ATOM 649 C C . ALA A 1 89 ? -0.148 -2.641 14.809 1.00 94.50 89 ALA A C 1
ATOM 651 O O . ALA A 1 89 ? -0.318 -3.315 15.825 1.00 94.50 89 ALA A O 1
ATOM 652 N N . GLN A 1 90 ? -0.608 -1.387 14.712 1.00 92.69 90 GLN A N 1
ATOM 653 C CA . GLN A 1 90 ? -1.331 -0.703 15.794 1.00 92.69 90 GLN A CA 1
ATOM 654 C C . GLN A 1 90 ? -2.822 -1.064 15.852 1.00 92.69 90 GLN A C 1
ATOM 656 O O . GLN A 1 90 ? -3.434 -1.022 16.924 1.00 92.69 90 GLN A O 1
ATOM 661 N N . ILE A 1 91 ? -3.416 -1.423 14.714 1.00 94.81 91 ILE A N 1
ATOM 662 C CA . ILE A 1 91 ? -4.860 -1.652 14.575 1.00 94.81 91 ILE A CA 1
ATOM 663 C C . ILE A 1 91 ? -5.218 -3.144 14.454 1.00 94.81 91 ILE A C 1
ATOM 665 O O . ILE A 1 91 ? -6.320 -3.540 14.839 1.00 94.81 91 ILE A O 1
ATOM 669 N N . ALA A 1 92 ? -4.276 -3.998 14.036 1.00 95.44 92 ALA A N 1
ATOM 670 C CA . ALA A 1 92 ? -4.489 -5.425 13.769 1.00 95.44 92 ALA A CA 1
ATOM 671 C C . ALA A 1 92 ? -5.060 -6.213 14.952 1.00 95.44 92 ALA A C 1
ATOM 673 O O . ALA A 1 92 ? -5.824 -7.161 14.759 1.00 95.44 92 ALA A O 1
ATOM 674 N N . ARG A 1 93 ? -4.767 -5.786 16.187 1.00 94.25 93 ARG A N 1
ATOM 675 C CA . ARG A 1 93 ? -5.319 -6.387 17.414 1.00 94.25 93 ARG A CA 1
ATOM 676 C C . ARG A 1 93 ? -6.848 -6.380 17.474 1.00 94.25 93 ARG A C 1
ATOM 678 O O . ARG A 1 93 ? -7.423 -7.166 18.219 1.00 94.25 93 ARG A O 1
ATOM 685 N N . TYR A 1 94 ? -7.506 -5.499 16.722 1.00 93.56 94 TYR A N 1
ATOM 686 C CA . TYR A 1 94 ? -8.961 -5.411 16.699 1.00 93.56 94 TYR A CA 1
ATOM 687 C C . TYR A 1 94 ? -9.620 -6.315 15.648 1.00 93.56 94 TYR A C 1
ATOM 689 O O . TYR A 1 94 ? -10.846 -6.398 15.610 1.00 93.56 94 TYR A O 1
ATOM 697 N N . GLY A 1 95 ? -8.841 -7.010 14.814 1.00 95.00 95 GLY A N 1
ATOM 698 C CA . GLY A 1 95 ? -9.366 -7.907 13.791 1.00 95.00 95 GLY A CA 1
ATOM 699 C C . GLY A 1 95 ? -10.042 -7.147 12.651 1.00 95.00 95 GLY A C 1
ATOM 700 O O . GLY A 1 95 ? -9.361 -6.548 11.824 1.00 95.00 95 GLY A O 1
ATOM 701 N N . THR A 1 96 ? -11.372 -7.212 12.579 1.00 96.19 96 THR A N 1
ATOM 702 C CA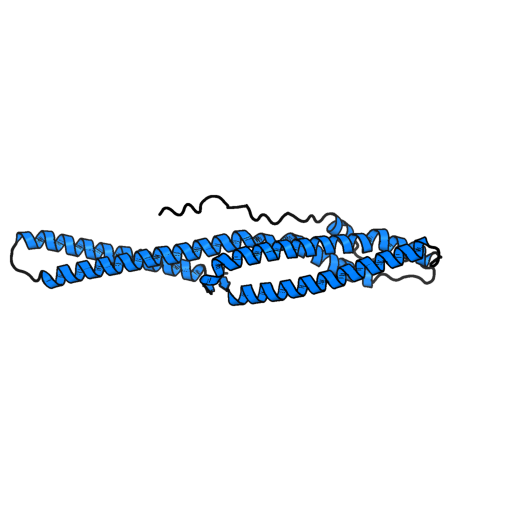 . THR A 1 96 ? -12.166 -6.496 11.568 1.00 96.19 96 THR A CA 1
ATOM 703 C C . THR A 1 96 ? -12.891 -5.325 12.213 1.00 96.19 96 THR A C 1
ATOM 705 O O . THR A 1 96 ? -13.591 -5.501 13.211 1.00 96.19 96 THR A O 1
ATOM 708 N N . LEU A 1 97 ? -12.737 -4.138 11.634 1.00 95.44 97 LEU A N 1
ATOM 709 C CA . LEU A 1 97 ? -13.415 -2.922 12.059 1.00 95.44 97 LEU A CA 1
ATOM 710 C C . LEU A 1 97 ? -14.248 -2.380 10.904 1.00 95.44 97 LEU A C 1
ATOM 712 O O . LEU A 1 97 ? -13.709 -2.045 9.853 1.00 95.44 97 LEU A O 1
ATOM 716 N N . ASP A 1 98 ? -15.551 -2.256 11.125 1.00 95.06 98 ASP A N 1
ATOM 717 C CA . ASP A 1 98 ? -16.482 -1.620 10.198 1.00 95.06 98 ASP A CA 1
ATOM 718 C C . ASP A 1 98 ? -16.960 -0.296 10.802 1.00 95.06 98 ASP A C 1
ATOM 720 O O . ASP A 1 98 ? -17.548 -0.271 11.888 1.00 95.06 98 ASP A O 1
ATOM 724 N N . ARG A 1 99 ? -16.665 0.817 10.123 1.00 93.31 99 ARG A N 1
ATOM 725 C CA . ARG A 1 99 ? -16.960 2.162 10.631 1.00 93.31 99 ARG A CA 1
ATOM 726 C C . ARG A 1 99 ? -18.451 2.383 10.880 1.00 93.31 99 ARG A C 1
ATOM 728 O O . ARG A 1 99 ? -18.807 2.985 11.897 1.00 93.31 99 ARG A O 1
ATOM 735 N N . ASP A 1 100 ? -19.298 1.932 9.961 1.00 93.19 100 ASP A N 1
ATOM 736 C CA . ASP A 1 100 ? -20.740 2.168 10.011 1.00 93.19 100 ASP A CA 1
ATOM 737 C C . ASP A 1 100 ? -21.347 1.350 11.158 1.00 93.19 100 ASP A C 1
ATOM 739 O O . ASP A 1 100 ? -22.088 1.885 11.988 1.00 93.19 100 ASP A O 1
ATOM 743 N N . HIS A 1 101 ? -20.935 0.085 11.290 1.00 92.69 101 HIS A N 1
ATOM 744 C CA . HIS A 1 101 ? -21.331 -0.779 12.399 1.00 92.69 101 HIS A CA 1
ATOM 745 C C . HIS A 1 101 ? -20.893 -0.224 13.761 1.00 92.69 101 HIS A C 1
ATOM 747 O O . HIS A 1 101 ? -21.696 -0.166 14.692 1.00 92.69 101 HIS A O 1
ATOM 753 N N . LEU A 1 102 ? -19.634 0.207 13.894 1.00 93.75 102 LEU A N 1
ATOM 754 C CA . LEU A 1 102 ? -19.110 0.759 15.147 1.00 93.75 102 LEU A CA 1
ATOM 755 C C . LEU A 1 102 ? -19.820 2.057 15.538 1.00 93.75 102 LEU A C 1
ATOM 757 O O . LEU A 1 102 ? -20.115 2.274 16.713 1.00 93.75 102 LEU A O 1
ATOM 761 N N . THR A 1 103 ? -20.126 2.907 14.558 1.00 92.50 103 THR A N 1
ATOM 762 C CA . THR A 1 103 ? -20.832 4.171 14.786 1.00 92.50 103 THR A CA 1
ATOM 763 C C . THR A 1 103 ? -22.261 3.918 15.264 1.00 92.50 103 THR A C 1
ATOM 765 O O . THR A 1 103 ? -22.697 4.528 16.243 1.00 92.50 103 THR A O 1
ATOM 768 N N . GLU A 1 104 ? -22.976 2.973 14.647 1.00 93.25 104 GLU A N 1
ATOM 769 C CA . GLU A 1 104 ? -24.318 2.601 15.104 1.00 93.25 104 GLU A CA 1
ATOM 770 C C . GLU A 1 104 ? -24.284 1.930 16.484 1.00 93.25 104 GLU A C 1
ATOM 772 O O . GLU A 1 104 ? -25.088 2.264 17.357 1.00 93.25 104 GLU A O 1
ATOM 777 N N . LEU A 1 105 ? -23.310 1.051 16.740 1.00 92.19 105 LEU A N 1
ATOM 778 C CA . LEU A 1 105 ? -23.132 0.418 18.047 1.00 92.19 105 LEU A CA 1
ATOM 779 C C . LEU A 1 105 ? -22.883 1.450 19.159 1.00 92.19 105 LEU A C 1
ATOM 781 O O . LEU A 1 105 ? -23.479 1.345 20.234 1.00 92.19 105 LEU A O 1
ATOM 785 N N . LYS A 1 106 ? -22.041 2.464 18.908 1.00 93.94 106 LYS A N 1
ATOM 786 C CA . LYS A 1 106 ? -21.803 3.577 19.844 1.00 93.94 106 LYS A CA 1
ATOM 787 C C . LYS A 1 106 ? -23.106 4.309 20.157 1.00 93.94 106 LYS A C 1
ATOM 789 O O . LYS A 1 106 ? -23.461 4.453 21.326 1.00 93.94 106 LYS A O 1
ATOM 794 N N . ARG A 1 107 ? -23.853 4.684 19.115 1.00 94.56 107 ARG A N 1
ATOM 795 C CA . ARG A 1 107 ? -25.128 5.405 19.224 1.00 94.56 107 ARG A CA 1
ATOM 796 C C . ARG A 1 107 ? -26.169 4.629 20.037 1.00 94.56 107 ARG A C 1
ATOM 798 O O . ARG A 1 107 ? -26.887 5.210 20.852 1.00 94.56 107 ARG A O 1
ATOM 805 N N . LEU A 1 108 ? -26.258 3.313 19.831 1.00 93.25 108 LEU A N 1
ATOM 806 C CA . LEU A 1 108 ? -27.175 2.448 20.576 1.00 93.25 108 LEU A CA 1
ATOM 807 C C . LEU A 1 108 ? -26.801 2.358 22.061 1.00 93.25 108 LEU A C 1
ATOM 809 O O . LEU A 1 108 ? -27.687 2.478 22.909 1.00 93.25 108 LEU A O 1
ATOM 813 N N . ARG A 1 109 ? -25.512 2.212 22.393 1.00 92.50 109 ARG A N 1
ATOM 814 C CA . ARG A 1 109 ? -25.053 2.164 23.793 1.00 92.50 109 ARG A CA 1
ATOM 815 C C . ARG A 1 109 ? -25.247 3.496 24.517 1.00 92.50 109 ARG A C 1
ATOM 817 O O . ARG A 1 109 ? -25.700 3.497 25.656 1.00 92.50 109 ARG A O 1
ATOM 824 N N . GLU A 1 110 ? -24.976 4.625 23.862 1.00 92.81 110 GLU A N 1
ATOM 825 C CA . GLU A 1 110 ? -25.225 5.963 24.427 1.00 92.81 110 GLU A CA 1
ATOM 826 C C . GLU A 1 110 ? -26.707 6.162 24.769 1.00 92.81 110 GLU A C 1
ATOM 828 O O . GLU A 1 110 ? -27.043 6.661 25.843 1.00 92.81 110 GLU A O 1
ATOM 833 N N . ARG A 1 111 ? -27.609 5.688 23.901 1.00 93.25 111 ARG A N 1
ATOM 834 C CA . ARG A 1 111 ? -29.048 5.681 24.187 1.00 93.25 111 ARG A CA 1
ATOM 835 C C . ARG A 1 111 ? -29.391 4.795 25.388 1.00 93.25 111 ARG A C 1
ATOM 837 O O . ARG A 1 111 ? -30.203 5.196 26.214 1.00 93.25 111 ARG A O 1
ATOM 844 N N . GLN A 1 112 ? -28.793 3.609 25.505 1.00 81.88 112 GLN A N 1
ATOM 845 C CA . GLN A 1 112 ? -29.025 2.725 26.654 1.00 81.88 112 GLN A CA 1
ATOM 846 C C . GLN A 1 112 ? -28.554 3.355 27.970 1.00 81.88 112 GLN A C 1
ATOM 848 O O . GLN A 1 112 ? -29.264 3.255 28.966 1.00 81.88 112 GLN A O 1
ATOM 853 N N . VAL A 1 113 ? -27.418 4.062 27.973 1.00 92.69 113 VAL A N 1
ATOM 854 C CA . VAL A 1 113 ? -26.952 4.826 29.143 1.00 92.69 113 VAL A CA 1
ATOM 855 C C . VAL A 1 113 ? -27.985 5.873 29.565 1.00 92.69 113 VAL A C 1
ATOM 857 O O . VAL A 1 113 ? -28.278 5.976 30.752 1.00 92.69 113 VAL A O 1
ATOM 860 N N . GLN A 1 114 ? -28.579 6.606 28.616 1.00 91.69 114 GLN A N 1
ATOM 861 C CA . GLN A 1 114 ? -29.624 7.597 28.917 1.00 91.69 114 GLN A CA 1
ATOM 862 C C . GLN A 1 114 ? -30.875 6.957 29.531 1.00 91.69 114 GLN A C 1
ATOM 864 O O . GLN A 1 114 ? -31.409 7.473 30.509 1.00 91.69 114 GLN A O 1
ATOM 869 N N . VAL A 1 115 ? -31.323 5.819 28.988 1.00 90.44 115 VAL A N 1
ATOM 870 C CA . VAL A 1 115 ? -32.482 5.083 29.520 1.00 90.44 115 VAL A CA 1
ATOM 871 C C . VAL A 1 115 ? -32.204 4.562 30.933 1.00 90.44 115 VAL A C 1
ATOM 873 O O . VAL A 1 115 ? -33.034 4.739 31.820 1.00 90.44 115 VAL A O 1
ATOM 876 N N . ILE A 1 116 ? -31.030 3.966 31.168 1.00 86.75 116 ILE A N 1
ATOM 877 C CA . ILE A 1 116 ? -30.648 3.465 32.495 1.00 86.75 116 ILE A CA 1
ATOM 878 C C . ILE A 1 116 ? -30.511 4.612 33.499 1.00 86.75 116 ILE A C 1
ATOM 880 O O . ILE A 1 116 ? -30.946 4.468 34.637 1.00 86.75 116 ILE A O 1
ATOM 884 N N . GLN A 1 117 ? -29.956 5.757 33.089 1.00 88.62 117 GLN A N 1
ATOM 885 C CA . GLN A 1 117 ? -29.862 6.930 33.957 1.00 88.62 117 GLN A CA 1
ATOM 886 C C . GLN A 1 117 ? -31.246 7.427 34.383 1.00 88.62 117 GLN A C 1
ATOM 888 O O . GLN A 1 117 ? -31.458 7.649 35.568 1.00 88.62 117 GLN A O 1
ATOM 893 N N . ALA A 1 118 ? -32.193 7.531 33.447 1.00 86.75 118 ALA A N 1
ATOM 894 C CA . ALA A 1 118 ? -33.557 7.940 33.769 1.00 86.75 118 ALA A CA 1
ATOM 895 C C . ALA A 1 118 ? -34.223 6.985 34.778 1.00 86.75 118 ALA A C 1
ATOM 897 O O . ALA A 1 118 ? -34.910 7.444 35.687 1.00 86.75 118 ALA A O 1
ATOM 898 N N . GLN A 1 119 ? -33.974 5.672 34.666 1.00 73.38 119 GLN A N 1
ATOM 899 C CA . GLN A 1 119 ? -34.495 4.689 35.622 1.00 73.38 119 GLN A CA 1
ATOM 900 C C . GLN A 1 119 ? -33.851 4.814 37.010 1.00 73.38 119 GLN A C 1
ATOM 902 O O . GLN A 1 119 ? -34.536 4.677 38.021 1.00 73.38 119 GLN A O 1
ATOM 907 N N . ILE A 1 120 ? -32.543 5.082 37.076 1.00 82.56 120 ILE A N 1
ATOM 908 C CA . ILE A 1 120 ? -31.848 5.362 38.341 1.00 82.56 120 ILE A CA 1
ATOM 909 C C . ILE A 1 120 ? -32.449 6.610 39.001 1.00 82.56 120 ILE A C 1
ATOM 911 O O . ILE A 1 120 ? -32.772 6.570 40.186 1.00 82.56 120 ILE A O 1
ATOM 915 N N . ASP A 1 121 ? -32.656 7.684 38.235 1.00 87.19 121 ASP A N 1
ATOM 916 C CA . ASP A 1 121 ? -33.216 8.942 38.740 1.00 87.19 121 ASP A CA 1
ATOM 917 C C . ASP A 1 121 ? -34.646 8.750 39.281 1.00 87.19 121 ASP A C 1
ATOM 919 O O . ASP A 1 121 ? -34.986 9.259 40.355 1.00 87.19 121 ASP A O 1
ATOM 923 N N . GLU A 1 122 ? -35.477 7.975 38.574 1.00 81.12 122 GLU A N 1
ATOM 924 C CA . GLU A 1 122 ? -36.826 7.610 39.016 1.00 81.12 122 GLU A CA 1
ATOM 925 C C . GLU A 1 122 ? -36.782 6.813 40.328 1.00 81.12 122 GLU A C 1
ATOM 927 O O . GLU A 1 122 ? -37.431 7.206 41.304 1.00 81.12 122 GLU A O 1
ATOM 932 N N . ASN A 1 123 ? -35.957 5.762 40.393 1.00 77.56 123 ASN A N 1
ATOM 933 C CA . ASN A 1 123 ? -35.794 4.932 41.588 1.00 77.56 123 ASN A CA 1
ATOM 934 C C . ASN A 1 123 ? -35.332 5.761 42.799 1.00 77.56 123 ASN A C 1
ATOM 936 O O . ASN A 1 123 ? -35.890 5.641 43.892 1.00 77.56 123 ASN A O 1
ATOM 940 N N . GLU A 1 124 ? -34.345 6.642 42.621 1.00 82.25 124 GLU A N 1
ATOM 941 C CA . GLU A 1 124 ? -33.854 7.520 43.686 1.00 82.25 124 GLU A CA 1
ATOM 942 C C . GLU A 1 124 ? -34.917 8.526 44.150 1.00 82.25 124 GLU A C 1
ATOM 944 O O . GLU A 1 124 ? -35.026 8.810 45.349 1.00 82.25 124 GLU A O 1
ATOM 949 N N . SER A 1 125 ? -35.719 9.064 43.226 1.00 83.19 125 SER A N 1
ATOM 950 C CA . SER A 1 125 ? -36.811 9.985 43.556 1.00 83.19 125 SER A CA 1
ATOM 951 C C . SER A 1 125 ? -37.909 9.300 44.378 1.00 83.19 125 SER A C 1
ATOM 953 O O . SER A 1 125 ? -38.334 9.836 45.406 1.00 83.19 125 SER A O 1
ATOM 955 N N . PHE A 1 126 ? -38.290 8.077 43.997 1.00 76.62 126 PHE A N 1
ATOM 956 C CA . PHE A 1 126 ? -39.253 7.256 44.723 1.00 76.62 126 PHE A CA 1
ATOM 957 C C . PHE A 1 126 ? -38.742 6.909 46.124 1.00 76.62 126 PHE A C 1
ATOM 959 O O . PHE A 1 126 ? -39.459 7.078 47.109 1.00 76.62 126 PHE A O 1
ATOM 966 N N . MET A 1 127 ? -37.471 6.519 46.248 1.00 71.88 127 MET A N 1
ATOM 967 C CA . MET A 1 127 ? -36.834 6.247 47.540 1.00 71.88 127 MET A CA 1
ATOM 968 C C . MET A 1 127 ? -36.840 7.470 48.469 1.00 71.88 127 MET A C 1
ATOM 970 O O . MET A 1 127 ? -37.157 7.348 49.657 1.00 71.88 127 MET A O 1
ATOM 974 N N . LYS A 1 128 ? -36.552 8.669 47.945 1.00 75.12 128 LYS A N 1
ATOM 975 C CA . LYS A 1 128 ? -36.674 9.929 48.704 1.00 75.12 128 LYS A CA 1
ATOM 976 C C . LYS A 1 128 ? -38.115 10.192 49.149 1.00 75.12 128 LYS A C 1
ATOM 978 O O . LYS A 1 128 ? -38.328 10.668 50.260 1.00 75.12 128 LYS A O 1
ATOM 983 N N . GLN A 1 129 ? -39.100 9.858 48.319 1.00 72.56 129 GLN A N 1
ATOM 984 C CA . GLN A 1 129 ? -40.513 10.053 48.634 1.00 72.56 129 GLN A CA 1
ATOM 985 C C . GLN A 1 129 ? -41.028 9.047 49.680 1.00 72.56 129 GLN A C 1
ATOM 987 O O . GLN A 1 129 ? -41.697 9.441 50.631 1.00 72.56 129 GLN A O 1
ATOM 992 N N . VAL A 1 130 ? -40.689 7.761 49.564 1.00 64.06 130 VAL A N 1
ATOM 993 C CA . VAL A 1 130 ? -41.211 6.687 50.433 1.00 64.06 130 VAL A CA 1
ATOM 994 C C . VAL A 1 130 ? -40.473 6.578 51.769 1.00 64.06 130 VAL A C 1
ATOM 996 O O . VAL A 1 130 ? -41.098 6.271 52.786 1.00 64.06 130 VAL A O 1
ATOM 999 N N . SER A 1 131 ? -39.183 6.928 51.826 1.00 57.66 131 SER A N 1
ATOM 1000 C CA . SER A 1 131 ? -38.453 7.056 53.102 1.00 57.66 131 SER A CA 1
ATOM 1001 C C . SER A 1 131 ? -39.087 8.080 54.055 1.00 57.66 131 SER A C 1
ATOM 1003 O O . SER A 1 131 ? -38.921 7.969 55.268 1.00 57.66 131 SER A O 1
ATOM 1005 N N . SER A 1 132 ? -39.881 9.020 53.531 1.00 56.00 132 SER A N 1
ATOM 1006 C CA . SER A 1 132 ? -40.661 9.964 54.335 1.00 56.00 132 SER A CA 1
ATOM 1007 C C . SER A 1 132 ? -41.966 9.390 54.925 1.00 56.00 132 SER A C 1
ATOM 1009 O O . SER A 1 132 ? -42.584 10.064 55.746 1.00 56.00 132 SER A O 1
ATOM 1011 N N . LEU A 1 133 ? -42.385 8.164 54.558 1.00 55.56 133 LEU A N 1
ATOM 1012 C CA . LEU A 1 133 ? -43.729 7.627 54.857 1.00 55.56 133 LEU A CA 1
ATOM 1013 C C . LEU A 1 133 ? -43.795 6.257 55.585 1.00 55.56 133 LEU A C 1
ATOM 1015 O O . LEU A 1 133 ? -44.877 5.894 56.024 1.00 55.56 133 LEU A O 1
ATOM 1019 N N . LEU A 1 134 ? -42.672 5.555 55.815 1.00 50.38 134 LEU A N 1
ATOM 1020 C CA . LEU A 1 134 ? -42.539 4.236 56.490 1.00 50.38 134 LEU A CA 1
ATOM 1021 C C . LEU A 1 134 ? -43.359 3.053 55.897 1.00 50.38 134 LEU A C 1
ATOM 1023 O O . LEU A 1 134 ? -44.574 3.098 55.761 1.00 50.38 134 LEU A O 1
ATOM 1027 N N . THR A 1 135 ? -42.661 1.917 55.716 1.00 55.53 135 THR A N 1
ATOM 1028 C CA . THR A 1 135 ? -43.117 0.548 55.338 1.00 55.53 135 THR A CA 1
ATOM 1029 C C . THR A 1 135 ? -43.267 0.237 53.831 1.00 55.53 135 THR A C 1
ATOM 1031 O O . THR A 1 135 ? -44.320 0.415 53.236 1.00 55.53 135 THR A O 1
ATOM 1034 N N . GLY A 1 136 ? -42.214 -0.294 53.194 1.00 61.59 136 GLY A N 1
ATOM 1035 C CA . GLY A 1 136 ? -42.258 -0.801 51.811 1.00 61.59 136 GLY A CA 1
ATOM 1036 C C . GLY A 1 136 ? -40.957 -1.498 51.391 1.00 61.59 136 GLY A C 1
ATOM 1037 O O . GLY A 1 136 ? -39.948 -1.341 52.066 1.00 61.59 136 GLY A O 1
ATOM 1038 N N . ASP A 1 137 ? -40.987 -2.302 50.326 1.00 60.00 137 ASP A N 1
ATOM 1039 C CA . ASP A 1 137 ? -39.939 -3.246 49.887 1.00 60.00 137 ASP A CA 1
ATOM 1040 C C . ASP A 1 137 ? -38.623 -2.575 49.422 1.00 60.00 137 ASP A C 1
ATOM 1042 O O . ASP A 1 137 ? -38.373 -2.368 48.239 1.00 60.00 137 ASP A O 1
ATOM 1046 N N . TYR A 1 138 ? -37.771 -2.187 50.374 1.00 62.06 138 TYR A N 1
ATOM 1047 C CA . TYR A 1 138 ? -36.522 -1.467 50.097 1.00 62.06 138 TYR A CA 1
ATOM 1048 C C . TYR A 1 138 ? -35.411 -2.356 49.518 1.00 62.06 138 TYR A C 1
ATOM 1050 O O . TYR A 1 138 ? -34.582 -1.879 48.746 1.00 62.06 138 TYR A O 1
ATOM 1058 N N . GLY A 1 139 ? -35.354 -3.635 49.901 1.00 64.44 139 GLY A N 1
ATOM 1059 C CA . GLY A 1 139 ? -34.247 -4.523 49.530 1.00 64.44 139 GLY A CA 1
ATOM 1060 C C . GLY A 1 139 ? -34.144 -4.751 48.020 1.00 64.44 139 GLY A C 1
ATOM 1061 O O . GLY A 1 139 ? -33.043 -4.740 47.469 1.00 64.44 139 GLY A O 1
ATOM 1062 N N . THR A 1 140 ? -35.290 -4.894 47.354 1.00 67.69 140 THR A N 1
ATOM 1063 C CA . THR A 1 140 ? -35.395 -5.075 45.901 1.00 67.69 140 THR A CA 1
ATOM 1064 C C . THR A 1 140 ? -35.007 -3.798 45.151 1.00 67.69 140 THR A C 1
ATOM 1066 O O . THR A 1 140 ? -34.112 -3.841 44.316 1.00 67.69 140 THR A O 1
ATOM 1069 N N . LEU A 1 141 ? -35.537 -2.634 45.544 1.00 69.19 141 LEU A N 1
ATOM 1070 C CA . LEU A 1 141 ? -35.211 -1.326 44.946 1.00 69.19 141 LEU A CA 1
ATOM 1071 C C . LEU A 1 141 ? -33.728 -0.927 45.058 1.00 69.19 141 LEU A C 1
ATOM 1073 O O . LEU A 1 141 ? -33.154 -0.397 44.100 1.00 69.19 141 LEU A O 1
ATOM 1077 N N . TRP A 1 142 ? -33.081 -1.177 46.203 1.00 69.31 142 TRP A N 1
ATOM 1078 C CA . TRP A 1 142 ? -31.638 -0.934 46.364 1.00 69.31 142 TRP A CA 1
ATOM 1079 C C . TRP A 1 142 ? -30.802 -1.880 45.491 1.00 69.31 142 TRP A C 1
ATOM 1081 O O . TRP A 1 142 ? -29.834 -1.443 44.862 1.00 69.31 142 TRP A O 1
ATOM 1091 N N . SER A 1 143 ? -31.189 -3.157 45.420 1.00 71.44 143 SER A N 1
ATOM 1092 C CA . SER A 1 143 ? -30.551 -4.157 44.554 1.00 71.44 143 SER A CA 1
ATOM 1093 C C . SER A 1 143 ? -30.693 -3.803 43.068 1.00 71.44 143 SER A C 1
ATOM 1095 O O . SER A 1 143 ? -29.7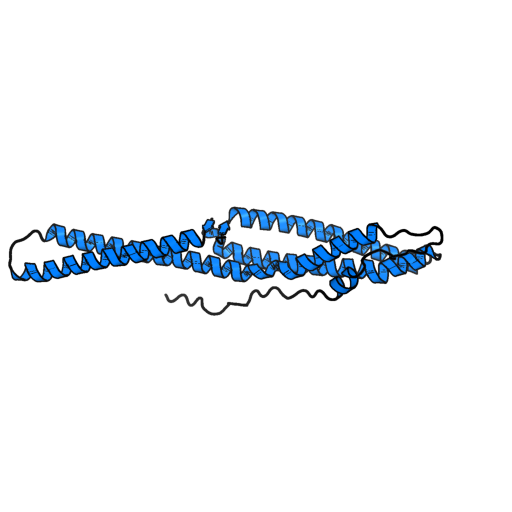18 -3.865 42.313 1.00 71.44 143 SER A O 1
ATOM 1097 N N . ASP A 1 144 ? -31.879 -3.364 42.648 1.00 74.19 144 ASP A N 1
ATOM 1098 C CA . ASP A 1 144 ? -32.164 -2.959 41.271 1.00 74.19 144 ASP A CA 1
ATOM 1099 C C . ASP A 1 144 ? -31.361 -1.715 40.888 1.00 74.19 144 ASP A C 1
ATOM 1101 O O . ASP A 1 144 ? -30.700 -1.688 39.850 1.00 74.19 144 ASP A O 1
ATOM 1105 N N . THR A 1 145 ? -31.320 -0.713 41.769 1.00 74.69 145 THR A N 1
ATOM 1106 C CA . THR A 1 145 ? -30.525 0.507 41.563 1.00 74.69 145 THR A CA 1
ATOM 1107 C C . THR A 1 145 ? -29.031 0.188 41.449 1.00 74.69 145 THR A C 1
ATOM 1109 O O . THR A 1 145 ? -28.363 0.666 40.532 1.00 74.69 145 THR A O 1
ATOM 1112 N N . SER A 1 146 ? -28.496 -0.684 42.312 1.00 79.50 146 SER A N 1
ATOM 1113 C CA . SER A 1 146 ? -27.103 -1.147 42.216 1.00 79.50 146 SER A CA 1
ATOM 1114 C C . SER A 1 146 ? -26.829 -1.886 40.899 1.00 79.50 146 SER A C 1
ATOM 1116 O O . SER A 1 146 ? -25.807 -1.635 40.256 1.00 79.50 146 SER A O 1
ATOM 1118 N N . THR A 1 147 ? -27.753 -2.737 40.450 1.00 85.62 147 THR A N 1
ATOM 1119 C CA . THR A 1 147 ? -27.651 -3.454 39.169 1.00 85.62 147 THR A CA 1
ATOM 1120 C C . THR A 1 147 ? -27.645 -2.489 37.979 1.00 85.62 147 THR A C 1
ATOM 1122 O O . THR A 1 147 ? -26.830 -2.647 37.067 1.00 85.62 147 THR A O 1
ATOM 1125 N N . LEU A 1 148 ? -28.484 -1.449 38.007 1.00 84.38 148 LEU A N 1
ATOM 1126 C CA . LEU A 1 148 ? -28.520 -0.396 36.989 1.00 84.38 148 LEU A CA 1
ATOM 1127 C C . LEU A 1 148 ? -27.204 0.390 36.933 1.00 84.38 148 LEU A C 1
ATOM 1129 O O . LEU A 1 148 ? -26.677 0.609 35.843 1.00 84.38 148 LEU A O 1
ATOM 1133 N N . TYR A 1 149 ? -26.617 0.746 38.081 1.00 87.75 149 TYR A N 1
ATOM 1134 C CA . TYR A 1 149 ? -25.300 1.392 38.128 1.00 87.75 149 TYR A CA 1
ATOM 1135 C C . TYR A 1 149 ? -24.199 0.513 37.519 1.00 87.75 149 TYR A C 1
ATOM 1137 O O . TYR A 1 149 ? -23.382 0.996 36.729 1.00 87.75 149 TYR A O 1
ATOM 1145 N N . HIS A 1 150 ? -24.188 -0.788 37.828 1.00 90.12 150 HIS A N 1
ATOM 1146 C CA . HIS A 1 150 ? -23.242 -1.723 37.218 1.00 90.12 150 HIS A CA 1
ATOM 1147 C C . HIS A 1 150 ? -23.445 -1.832 35.703 1.00 90.12 150 HIS A C 1
ATOM 1149 O O . HIS A 1 150 ? -22.470 -1.740 34.957 1.00 90.12 150 HIS A O 1
ATOM 1155 N N . ALA A 1 151 ? -24.689 -1.965 35.239 1.00 87.31 151 ALA A N 1
ATOM 1156 C CA . ALA A 1 151 ? -25.016 -2.019 33.817 1.00 87.31 151 ALA A CA 1
ATOM 1157 C C . ALA A 1 151 ? -24.602 -0.733 33.084 1.00 87.31 151 ALA A C 1
ATOM 1159 O O . ALA A 1 151 ? -23.968 -0.804 32.029 1.00 87.31 151 ALA A O 1
ATOM 1160 N N . LYS A 1 152 ? -24.877 0.440 33.670 1.00 89.19 152 LYS A N 1
ATOM 1161 C CA . LYS A 1 152 ? -24.445 1.742 33.147 1.00 89.19 152 LYS A CA 1
ATOM 1162 C C . LYS A 1 152 ? -22.924 1.805 33.000 1.00 89.19 152 LYS A C 1
ATOM 1164 O O . LYS A 1 152 ? -22.439 2.123 31.919 1.00 89.19 152 LYS A O 1
ATOM 1169 N N . ASN A 1 153 ? -22.173 1.443 34.042 1.00 92.62 153 ASN A N 1
ATOM 1170 C CA . ASN A 1 153 ? -20.709 1.458 33.997 1.00 92.62 153 ASN A CA 1
ATOM 1171 C C . ASN A 1 153 ? -20.154 0.512 32.914 1.00 92.62 153 ASN A C 1
ATOM 1173 O O . ASN A 1 153 ? -19.229 0.872 32.188 1.00 92.62 153 ASN A O 1
ATOM 1177 N N . GLN A 1 154 ? -20.742 -0.679 32.749 1.00 90.31 154 GLN A N 1
ATOM 1178 C CA . GLN A 1 154 ? -20.356 -1.604 31.675 1.00 90.31 154 GLN A CA 1
ATOM 1179 C C . GLN A 1 154 ? -20.634 -1.022 30.281 1.00 90.31 154 GLN A C 1
ATOM 1181 O O . GLN A 1 154 ? -19.797 -1.142 29.384 1.00 90.31 154 GLN A O 1
ATOM 1186 N N . LEU A 1 155 ? -21.770 -0.342 30.092 1.00 92.25 155 LEU A N 1
ATOM 1187 C CA . LEU A 1 155 ? -22.066 0.351 28.837 1.00 92.25 155 LEU A CA 1
ATOM 1188 C C . LEU A 1 155 ? -21.086 1.493 28.568 1.00 92.25 155 LEU A C 1
ATOM 1190 O O . LEU A 1 155 ? -20.624 1.624 27.439 1.00 92.25 155 LEU A O 1
ATOM 1194 N N . GLU A 1 156 ? -20.727 2.284 29.578 1.00 92.44 156 GLU A N 1
ATOM 1195 C CA . GLU A 1 156 ? -19.751 3.372 29.446 1.00 92.44 156 GLU A CA 1
ATOM 1196 C C . GLU A 1 156 ? -18.348 2.859 29.097 1.00 92.44 156 GLU A C 1
ATOM 1198 O O . GLU A 1 156 ? -17.681 3.433 28.234 1.00 92.44 156 GLU A O 1
ATOM 1203 N N . ILE A 1 157 ? -17.910 1.751 29.707 1.00 94.44 157 ILE A N 1
ATOM 1204 C CA . ILE A 1 157 ? -16.678 1.047 29.316 1.00 94.44 157 ILE A CA 1
ATOM 1205 C C . ILE A 1 157 ? -16.776 0.599 27.852 1.00 94.44 157 ILE A C 1
ATOM 1207 O O . ILE A 1 157 ? -15.862 0.840 27.063 1.00 94.44 157 ILE A O 1
ATOM 1211 N N . GLY A 1 158 ? -17.909 0.013 27.461 1.00 93.38 158 GLY A N 1
ATOM 1212 C CA . GLY A 1 158 ? -18.151 -0.406 26.086 1.00 93.38 158 GLY A CA 1
ATOM 1213 C C . GLY A 1 158 ? -18.179 0.754 25.082 1.00 93.38 158 GLY A C 1
ATOM 1214 O O . GLY A 1 158 ? -17.711 0.593 23.955 1.00 93.38 158 GLY A O 1
ATOM 1215 N N . ILE A 1 159 ? -18.726 1.917 25.440 1.00 94.62 159 ILE A N 1
ATOM 1216 C CA . ILE A 1 159 ? -18.713 3.125 24.595 1.00 94.62 159 ILE A CA 1
ATOM 1217 C C . ILE A 1 159 ? -17.274 3.602 24.396 1.00 94.62 159 ILE A C 1
ATOM 1219 O O . ILE A 1 159 ? -16.889 3.910 23.266 1.00 94.62 159 ILE A O 1
ATOM 1223 N N . ARG A 1 160 ? -16.468 3.617 25.467 1.00 95.12 160 ARG A N 1
ATOM 1224 C CA . ARG A 1 160 ? -15.041 3.961 25.396 1.00 95.12 160 ARG A CA 1
ATOM 1225 C C . ARG A 1 160 ? -14.290 3.024 24.453 1.00 95.12 160 ARG A C 1
ATOM 1227 O O . ARG A 1 160 ? -13.608 3.501 23.557 1.00 95.12 160 ARG A O 1
ATOM 1234 N N . GLU A 1 161 ? -14.497 1.713 24.566 1.00 94.88 161 GLU A N 1
ATOM 1235 C CA . GLU A 1 161 ? -13.858 0.728 23.682 1.00 94.88 161 GLU A CA 1
ATOM 1236 C C . GLU A 1 161 ? -14.218 0.935 22.198 1.00 94.88 161 GLU A C 1
ATOM 1238 O O . GLU A 1 161 ? -13.344 0.912 21.329 1.00 94.88 161 GLU A O 1
ATOM 1243 N N . VAL A 1 162 ? -15.501 1.167 21.889 1.00 95.06 162 VAL A N 1
ATOM 1244 C CA . VAL A 1 162 ? -15.954 1.434 20.511 1.00 95.06 162 VAL A CA 1
ATOM 1245 C C . VAL A 1 162 ? -15.370 2.744 19.981 1.00 95.06 162 VAL A C 1
ATOM 1247 O O . VAL A 1 162 ? -14.968 2.807 18.820 1.00 95.06 162 VAL A O 1
ATOM 1250 N N . THR A 1 163 ? -15.271 3.766 20.831 1.00 94.44 163 THR A N 1
ATOM 1251 C CA . THR A 1 163 ? -14.656 5.055 20.483 1.00 94.44 163 THR A CA 1
ATOM 1252 C C . THR A 1 163 ? -13.178 4.875 20.137 1.00 94.44 163 THR A C 1
ATOM 1254 O O . THR A 1 163 ? -12.760 5.275 19.056 1.00 94.44 163 THR A O 1
ATOM 1257 N N . THR A 1 164 ? -12.415 4.152 20.963 1.00 95.44 164 THR A N 1
ATOM 1258 C CA . THR A 1 164 ? -11.003 3.846 20.684 1.00 95.44 164 THR A CA 1
ATOM 1259 C C . THR A 1 164 ? -10.817 3.064 19.379 1.00 95.44 164 THR A C 1
ATOM 1261 O O . THR A 1 164 ? -9.857 3.303 18.645 1.00 95.44 164 THR A O 1
ATOM 1264 N N . LYS A 1 165 ? -11.727 2.135 19.050 1.00 95.69 165 LYS A N 1
ATOM 1265 C CA . LYS A 1 165 ? -11.704 1.406 17.768 1.00 95.69 165 LYS A CA 1
ATOM 1266 C C . LYS A 1 165 ? -11.940 2.337 16.573 1.00 95.69 165 LYS A C 1
ATOM 1268 O O . LYS A 1 165 ? -11.223 2.222 15.582 1.00 95.69 165 LYS A O 1
ATOM 1273 N N . LEU A 1 166 ? -12.898 3.261 16.672 1.00 94.62 166 LEU A N 1
ATOM 1274 C CA . LEU A 1 16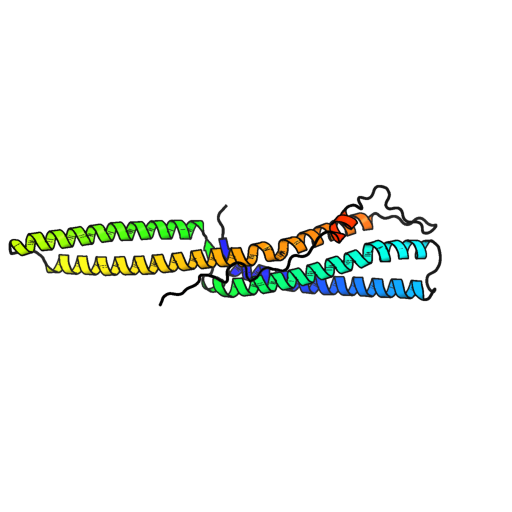6 ? -13.165 4.266 15.635 1.00 94.62 166 LEU A CA 1
ATOM 1275 C C . LEU A 1 166 ? -11.971 5.206 15.426 1.00 94.62 166 LEU A C 1
ATOM 1277 O O . LEU A 1 166 ? -11.550 5.399 14.289 1.00 94.62 166 LEU A O 1
ATOM 1281 N N . GLU A 1 167 ? -11.385 5.722 16.507 1.00 94.06 167 GLU A N 1
ATOM 1282 C CA . GLU A 1 167 ? -10.192 6.582 16.456 1.00 94.06 167 GLU A CA 1
ATOM 1283 C C . GLU A 1 167 ? -8.995 5.852 15.837 1.00 94.06 167 GLU A C 1
ATOM 1285 O O . GLU A 1 167 ? -8.289 6.401 14.993 1.00 94.06 167 GLU A O 1
ATOM 1290 N N . SER A 1 168 ? -8.792 4.583 16.207 1.00 93.75 168 SER A N 1
ATOM 1291 C CA . SER A 1 168 ? -7.724 3.755 15.635 1.00 93.75 168 SER A CA 1
ATOM 1292 C C . SER A 1 168 ? -7.918 3.548 14.129 1.00 93.75 168 SER A C 1
ATOM 1294 O O . SER A 1 168 ? -6.949 3.605 13.373 1.00 93.75 168 SER A O 1
ATOM 1296 N N . LEU A 1 169 ? -9.163 3.332 13.685 1.00 94.88 169 LEU A N 1
ATOM 1297 C CA . LEU A 1 169 ? -9.506 3.196 12.270 1.00 94.88 169 LEU A CA 1
ATOM 1298 C C . LEU A 1 169 ? -9.261 4.494 11.498 1.00 94.88 169 LEU A C 1
ATOM 1300 O O . LEU A 1 169 ? -8.633 4.468 10.443 1.00 94.88 169 LEU A O 1
ATOM 1304 N N . GLU A 1 170 ? -9.708 5.632 12.022 1.00 92.44 170 GLU A N 1
ATOM 1305 C CA . GLU A 1 170 ? -9.479 6.936 11.398 1.00 92.44 170 GLU A CA 1
ATOM 1306 C C . GLU A 1 170 ? -7.987 7.275 11.306 1.00 92.44 170 GLU A C 1
ATOM 1308 O O . GLU A 1 170 ? -7.505 7.703 10.251 1.00 92.44 170 GLU A O 1
ATOM 1313 N N . TRP A 1 171 ? -7.233 7.006 12.373 1.00 92.44 171 TRP A N 1
ATOM 1314 C CA . TRP A 1 171 ? -5.784 7.165 12.376 1.00 92.44 171 TRP A CA 1
ATOM 1315 C C . TRP A 1 171 ? -5.123 6.290 11.306 1.00 92.44 171 TRP A C 1
ATOM 1317 O O . TRP A 1 171 ? -4.332 6.798 10.512 1.00 92.44 171 TRP A O 1
ATOM 1327 N N . PHE A 1 172 ? -5.487 5.007 11.218 1.00 93.12 172 PHE A N 1
ATOM 1328 C CA . PHE A 1 172 ? -4.949 4.090 10.210 1.00 93.12 172 PHE A CA 1
ATOM 1329 C C . PHE A 1 172 ? -5.196 4.591 8.782 1.00 93.12 172 PHE A C 1
ATOM 1331 O O . PHE A 1 172 ? -4.263 4.653 7.979 1.00 93.12 172 PHE A O 1
ATOM 1338 N N . LEU A 1 173 ? -6.427 4.999 8.465 1.00 91.06 173 LEU A N 1
ATOM 1339 C CA . LEU A 1 173 ? -6.774 5.536 7.143 1.00 91.06 173 LEU A CA 1
ATOM 1340 C C . LEU A 1 173 ? -5.949 6.777 6.810 1.00 91.06 173 LEU A C 1
ATOM 1342 O O . LEU A 1 173 ? -5.484 6.946 5.687 1.00 91.06 173 LEU A O 1
ATOM 1346 N N . THR A 1 174 ? -5.729 7.623 7.809 1.00 88.44 174 THR A N 1
ATOM 1347 C CA . THR A 1 174 ? -4.950 8.849 7.664 1.00 88.44 174 THR A CA 1
ATOM 1348 C C . THR A 1 174 ? -3.470 8.572 7.405 1.00 88.44 174 THR A C 1
ATOM 1350 O O . THR A 1 174 ? -2.848 9.277 6.614 1.00 88.44 174 THR A O 1
ATOM 1353 N N . GLN A 1 175 ? -2.899 7.542 8.035 1.00 85.44 175 GLN A N 1
ATOM 1354 C CA . GLN A 1 175 ? -1.512 7.135 7.785 1.00 85.44 175 GLN A CA 1
ATOM 1355 C C . GLN A 1 175 ? -1.325 6.465 6.415 1.00 85.44 175 GLN A C 1
ATOM 1357 O O . GLN A 1 175 ? -0.227 6.492 5.862 1.00 85.44 175 GLN A O 1
ATOM 1362 N N . THR A 1 176 ? -2.372 5.841 5.870 1.00 88.75 176 THR A N 1
ATOM 1363 C CA . THR A 1 176 ? -2.257 4.943 4.708 1.00 88.75 176 THR A CA 1
ATOM 1364 C C . THR A 1 176 ? -2.793 5.513 3.398 1.00 88.75 176 THR A C 1
ATOM 1366 O O . THR A 1 176 ? -2.390 5.039 2.336 1.00 88.75 176 THR A O 1
ATOM 1369 N N . SER A 1 177 ? -3.630 6.553 3.442 1.00 83.19 177 SER A N 1
ATOM 1370 C CA . SER A 1 177 ? -4.321 7.119 2.272 1.00 83.19 177 SER A CA 1
ATOM 1371 C C . SER A 1 177 ? -3.393 7.574 1.141 1.00 83.19 177 SER A C 1
ATOM 1373 O O . SER A 1 177 ? -3.744 7.441 -0.030 1.00 83.19 177 SER A O 1
ATOM 1375 N N . ASP A 1 178 ? -2.200 8.065 1.479 1.00 82.50 178 ASP A N 1
ATOM 1376 C CA . ASP A 1 178 ? -1.243 8.617 0.516 1.00 82.50 178 ASP A CA 1
ATOM 1377 C C . ASP A 1 178 ? -0.111 7.629 0.139 1.00 82.50 178 ASP A C 1
ATOM 1379 O O . ASP A 1 178 ? 0.701 7.947 -0.726 1.00 82.50 178 ASP A O 1
ATOM 1383 N N . CYS A 1 179 ? -0.037 6.428 0.739 1.00 83.50 179 CYS A N 1
ATOM 1384 C CA . CYS A 1 179 ? 1.159 5.562 0.686 1.00 83.50 179 CYS A CA 1
ATOM 1385 C C . CYS A 1 179 ? 1.632 5.164 -0.725 1.00 83.50 179 CYS A C 1
ATOM 1387 O O . CYS A 1 179 ? 2.816 4.892 -0.903 1.00 83.50 179 CYS A O 1
ATOM 1389 N N . PHE A 1 180 ? 0.740 5.115 -1.720 1.00 84.50 180 PHE A N 1
ATOM 1390 C CA . PHE A 1 180 ? 1.060 4.575 -3.052 1.00 84.50 180 PHE A CA 1
ATOM 1391 C C . PHE A 1 180 ? 0.634 5.472 -4.216 1.00 84.50 180 PHE A C 1
ATOM 1393 O O . PHE A 1 180 ? 0.860 5.121 -5.371 1.00 84.50 180 PHE A O 1
ATOM 1400 N N . ARG A 1 181 ? 0.006 6.617 -3.934 1.00 85.38 181 ARG A N 1
ATOM 1401 C CA . ARG A 1 181 ? -0.707 7.418 -4.936 1.00 85.38 181 ARG A CA 1
ATOM 1402 C C . ARG A 1 181 ? 0.185 7.823 -6.114 1.00 85.38 181 ARG A C 1
ATOM 1404 O O . ARG A 1 181 ? -0.140 7.505 -7.254 1.00 85.38 181 ARG A O 1
ATOM 1411 N N . ASP A 1 182 ? 1.300 8.492 -5.838 1.00 83.62 182 ASP A N 1
ATOM 1412 C CA . ASP A 1 182 ? 2.181 9.017 -6.889 1.00 83.62 182 ASP A CA 1
ATOM 1413 C C . ASP A 1 182 ? 2.928 7.885 -7.612 1.00 83.62 182 ASP A C 1
ATOM 1415 O O . ASP A 1 182 ? 3.041 7.880 -8.839 1.00 83.62 182 ASP A O 1
ATOM 1419 N N . SER A 1 183 ? 3.371 6.868 -6.869 1.00 85.44 183 SER A N 1
ATOM 1420 C CA . SER A 1 183 ? 4.063 5.714 -7.445 1.00 85.44 183 SER A CA 1
ATOM 1421 C C . SER A 1 183 ? 3.180 4.896 -8.388 1.00 85.44 183 SER A C 1
ATOM 1423 O O . SER A 1 183 ? 3.673 4.393 -9.396 1.00 85.44 183 SER A O 1
ATOM 1425 N N . LEU A 1 184 ? 1.876 4.783 -8.111 1.00 84.94 184 LEU A N 1
ATOM 1426 C CA . LEU A 1 184 ? 0.929 4.116 -9.009 1.00 84.94 184 LEU A CA 1
ATOM 1427 C C . LEU A 1 184 ? 0.745 4.885 -10.324 1.00 84.94 184 LEU A C 1
ATOM 1429 O O . LEU A 1 184 ? 0.634 4.256 -11.375 1.00 84.94 184 LEU A O 1
ATOM 1433 N N . VAL A 1 185 ? 0.789 6.223 -10.295 1.00 86.50 185 VAL A N 1
ATOM 1434 C CA . VAL A 1 185 ? 0.781 7.042 -11.521 1.00 86.50 185 VAL A CA 1
ATOM 1435 C C . VAL A 1 185 ? 2.043 6.783 -12.345 1.00 86.50 185 VAL A C 1
ATOM 1437 O O . VAL A 1 185 ? 1.955 6.577 -13.555 1.00 86.50 185 VAL A O 1
ATOM 1440 N N . ILE A 1 186 ? 3.214 6.720 -11.703 1.00 85.12 186 ILE A N 1
ATOM 1441 C CA . ILE A 1 186 ? 4.477 6.395 -12.384 1.00 85.12 186 ILE A CA 1
ATOM 1442 C C . ILE A 1 186 ? 4.429 4.993 -13.001 1.00 85.12 186 ILE A C 1
ATOM 1444 O O . ILE A 1 186 ? 4.808 4.831 -14.161 1.00 85.12 186 ILE A O 1
ATOM 1448 N N . LEU A 1 187 ? 3.923 3.991 -12.274 1.00 83.94 187 LEU A N 1
ATOM 1449 C CA . LEU A 1 187 ? 3.751 2.631 -12.796 1.00 83.94 187 LEU A CA 1
ATOM 1450 C C . LEU A 1 187 ? 2.809 2.597 -14.004 1.00 83.94 187 LEU A C 1
ATOM 1452 O O . LEU A 1 187 ? 3.123 1.963 -15.010 1.00 83.94 187 LEU A O 1
ATOM 1456 N N . GLN A 1 188 ? 1.683 3.309 -13.940 1.00 82.38 188 GLN A N 1
ATOM 1457 C CA . GLN A 1 188 ? 0.740 3.406 -15.053 1.00 82.38 188 GLN A CA 1
ATOM 1458 C C . GLN A 1 188 ? 1.387 4.046 -16.289 1.00 82.38 188 GLN A C 1
ATOM 1460 O O . GLN A 1 188 ? 1.251 3.522 -17.396 1.00 82.38 188 GLN A O 1
ATOM 1465 N N . LEU A 1 189 ? 2.126 5.144 -16.106 1.00 85.62 189 LEU A N 1
ATOM 1466 C CA . LEU A 1 189 ? 2.858 5.815 -17.182 1.00 85.62 189 LEU A CA 1
ATOM 1467 C C . LEU A 1 189 ? 3.960 4.923 -17.766 1.00 85.62 189 LEU A C 1
ATOM 1469 O O . LEU A 1 189 ? 4.158 4.917 -18.979 1.00 85.62 189 LEU A O 1
ATOM 1473 N N . ALA A 1 190 ? 4.642 4.129 -16.937 1.00 79.44 190 ALA A N 1
ATOM 1474 C CA . ALA A 1 190 ? 5.638 3.163 -17.392 1.00 79.44 190 ALA A CA 1
ATOM 1475 C C . ALA A 1 190 ? 5.007 2.030 -18.222 1.00 79.44 190 ALA A C 1
ATOM 1477 O O . ALA A 1 190 ? 5.559 1.655 -19.255 1.00 79.44 190 ALA A O 1
ATOM 1478 N N . ILE A 1 191 ? 3.828 1.526 -17.832 1.00 78.81 191 ILE A N 1
ATOM 1479 C CA . ILE A 1 191 ? 3.069 0.529 -18.610 1.00 78.81 191 ILE A CA 1
ATOM 1480 C C . ILE A 1 191 ? 2.608 1.118 -19.949 1.00 78.81 191 ILE A C 1
ATOM 1482 O O . ILE A 1 191 ? 2.756 0.471 -20.991 1.00 78.81 191 ILE A O 1
ATOM 1486 N N . GLN A 1 192 ? 2.086 2.351 -19.944 1.00 83.44 192 GLN A N 1
ATOM 1487 C CA . GLN A 1 192 ? 1.741 3.066 -21.175 1.00 83.44 192 GLN A CA 1
ATOM 1488 C C . GLN A 1 192 ? 2.975 3.198 -22.071 1.00 83.44 192 GLN A C 1
ATOM 1490 O O . GLN A 1 192 ? 2.914 2.843 -23.246 1.00 83.44 192 GLN A O 1
ATOM 1495 N N . GLY A 1 193 ? 4.107 3.624 -21.511 1.00 84.00 193 GLY A N 1
ATOM 1496 C CA . GLY A 1 193 ? 5.353 3.770 -22.250 1.00 84.00 193 GLY A CA 1
ATOM 1497 C C . GLY A 1 193 ? 5.858 2.465 -22.848 1.00 84.00 193 GLY A C 1
ATOM 1498 O O . GLY A 1 193 ? 6.163 2.424 -24.036 1.00 84.00 193 GLY A O 1
ATOM 1499 N N . ALA A 1 194 ? 5.858 1.373 -22.083 1.00 79.06 194 ALA A N 1
ATOM 1500 C CA . ALA A 1 194 ? 6.221 0.048 -22.583 1.00 79.06 194 ALA A CA 1
ATOM 1501 C C . ALA A 1 194 ? 5.302 -0.413 -23.731 1.00 79.06 194 ALA A C 1
ATOM 1503 O O . ALA A 1 194 ? 5.778 -0.972 -24.717 1.00 79.06 194 ALA A O 1
ATOM 1504 N N . THR A 1 195 ? 4.000 -0.126 -23.635 1.00 81.00 195 THR A N 1
ATOM 1505 C CA . THR A 1 195 ? 3.007 -0.458 -24.671 1.00 81.00 195 THR A CA 1
ATOM 1506 C C . THR A 1 195 ? 3.206 0.351 -25.954 1.00 81.00 195 THR A C 1
ATOM 1508 O O . THR A 1 195 ? 2.975 -0.159 -27.046 1.00 81.00 195 THR A O 1
ATOM 1511 N N . GLN A 1 196 ? 3.619 1.614 -25.850 1.00 86.75 196 GLN A N 1
ATOM 1512 C CA . GLN A 1 196 ? 3.919 2.448 -27.018 1.00 86.75 196 GLN A CA 1
ATOM 1513 C C . GLN A 1 196 ? 5.255 2.035 -27.644 1.00 86.75 196 GLN A C 1
ATOM 1515 O O . GLN A 1 196 ? 5.349 1.853 -28.853 1.00 86.75 196 GLN A O 1
ATOM 1520 N N . LEU A 1 197 ? 6.281 1.803 -26.821 1.00 85.69 197 LEU A N 1
ATOM 1521 C CA . LEU A 1 197 ? 7.609 1.409 -27.288 1.00 85.69 197 LEU A CA 1
ATOM 1522 C C . LEU A 1 197 ? 7.630 0.035 -27.965 1.00 85.69 197 LEU A C 1
ATOM 1524 O O . LEU A 1 197 ? 8.420 -0.164 -28.882 1.00 85.69 197 LEU A O 1
ATOM 1528 N N . SER A 1 198 ? 6.748 -0.893 -27.579 1.00 79.88 198 SER A N 1
ATOM 1529 C CA . SER A 1 198 ? 6.634 -2.198 -28.248 1.00 79.88 198 SER A CA 1
ATOM 1530 C C . SER A 1 198 ? 6.135 -2.108 -29.696 1.00 79.88 198 SER A C 1
ATOM 1532 O O . SER A 1 198 ? 6.290 -3.063 -30.453 1.00 79.88 198 SER A O 1
ATOM 1534 N N . GLN A 1 199 ? 5.563 -0.967 -30.089 1.00 83.06 199 GLN A N 1
ATOM 1535 C CA . GLN A 1 199 ? 5.075 -0.694 -31.442 1.00 83.06 199 GLN A CA 1
ATOM 1536 C C . GLN A 1 199 ? 6.089 0.087 -32.290 1.00 83.06 199 GLN A C 1
ATOM 1538 O O . GLN A 1 199 ? 5.822 0.375 -33.456 1.00 83.06 199 GLN A O 1
ATOM 1543 N N . VAL A 1 200 ? 7.246 0.456 -31.727 1.00 82.12 200 VAL A N 1
ATOM 1544 C CA . VAL A 1 200 ? 8.301 1.143 -32.478 1.00 82.12 200 VAL A CA 1
ATOM 1545 C C 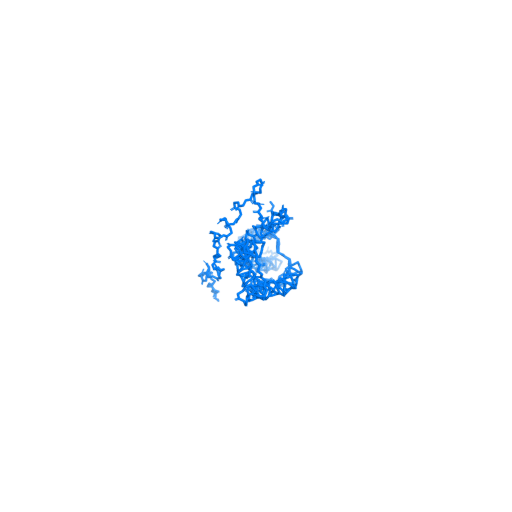. VAL A 1 200 ? 8.916 0.165 -33.474 1.00 82.12 200 VAL A C 1
ATOM 1547 O O . VAL A 1 200 ? 9.530 -0.831 -33.096 1.00 82.12 200 VAL A O 1
ATOM 1550 N N . PHE A 1 201 ? 8.789 0.484 -34.759 1.00 71.31 201 PHE A N 1
ATOM 1551 C CA . PHE A 1 201 ? 9.460 -0.247 -35.825 1.00 71.31 201 PHE A CA 1
ATOM 1552 C C . PHE A 1 201 ? 10.828 0.371 -36.112 1.00 71.31 201 PHE A C 1
ATOM 1554 O O . PHE A 1 201 ? 10.960 1.590 -36.261 1.00 71.31 201 PHE A O 1
ATOM 1561 N N . MET A 1 202 ? 11.838 -0.491 -36.224 1.00 69.38 202 MET A N 1
ATOM 1562 C CA . MET A 1 202 ? 13.136 -0.135 -36.785 1.00 69.38 202 MET A CA 1
ATOM 1563 C C . MET A 1 202 ? 13.147 -0.477 -38.271 1.00 69.38 202 MET A C 1
ATOM 1565 O O . MET A 1 202 ? 12.910 -1.619 -38.667 1.00 69.38 202 MET A O 1
ATOM 1569 N N . SER A 1 203 ? 13.430 0.524 -39.090 1.00 69.75 203 SER A N 1
ATOM 1570 C CA . SER A 1 203 ? 13.693 0.370 -40.513 1.00 69.75 203 SER A CA 1
ATOM 1571 C C . SER A 1 203 ? 14.999 -0.395 -40.738 1.00 69.75 203 SER A C 1
ATOM 1573 O O . SER A 1 203 ? 15.895 -0.411 -39.893 1.00 69.75 203 SER A O 1
ATOM 1575 N N . SER A 1 204 ? 15.149 -0.990 -41.921 1.00 65.06 204 SER A N 1
ATOM 1576 C CA . SER A 1 204 ? 16.360 -1.728 -42.312 1.00 65.06 204 SER A CA 1
ATOM 1577 C C . SER A 1 204 ? 17.623 -0.861 -42.393 1.00 65.06 204 SER A C 1
ATOM 1579 O O . SER A 1 204 ? 18.728 -1.389 -42.329 1.00 65.06 204 SER A O 1
ATOM 1581 N N . ASP A 1 205 ? 17.473 0.459 -42.538 1.00 66.19 205 ASP A N 1
ATOM 1582 C CA . ASP A 1 205 ? 18.571 1.434 -42.482 1.00 66.19 205 ASP A CA 1
ATOM 1583 C C . ASP A 1 205 ? 18.934 1.845 -41.046 1.00 66.19 205 ASP A C 1
ATOM 1585 O O . ASP A 1 205 ? 19.869 2.616 -40.830 1.00 66.19 205 ASP A O 1
ATOM 1589 N N . GLY A 1 206 ? 18.205 1.322 -40.058 1.00 62.38 206 GLY A N 1
ATOM 1590 C CA . GLY A 1 206 ? 18.424 1.618 -38.660 1.00 62.38 206 GLY A CA 1
ATOM 1591 C C . GLY A 1 206 ? 17.696 2.836 -38.113 1.00 62.38 206 GLY A C 1
ATOM 1592 O O . GLY A 1 206 ? 17.803 3.111 -36.921 1.00 62.38 206 GLY A O 1
ATOM 1593 N N . SER A 1 207 ? 16.944 3.563 -38.935 1.00 71.44 207 SER A N 1
ATOM 1594 C CA . SER A 1 207 ? 16.043 4.592 -38.423 1.00 71.44 207 SER A CA 1
ATOM 1595 C C . SER A 1 207 ? 14.909 3.955 -37.610 1.00 71.44 207 SER A C 1
ATOM 1597 O O . SER A 1 207 ? 14.442 2.860 -37.918 1.00 71.44 207 SER A O 1
ATOM 1599 N N . TYR A 1 208 ? 14.454 4.632 -36.557 1.00 72.62 208 TYR A N 1
ATOM 1600 C CA . TYR A 1 208 ? 13.212 4.287 -35.865 1.00 72.62 208 TYR A CA 1
ATOM 1601 C C . TYR A 1 208 ? 12.270 5.481 -35.932 1.00 72.62 208 TYR A C 1
ATOM 1603 O O . TYR A 1 208 ? 12.706 6.634 -35.896 1.00 72.62 208 TYR A O 1
ATOM 1611 N N . SER A 1 209 ? 10.977 5.203 -36.040 1.00 77.06 209 SER A N 1
ATOM 1612 C CA . SER A 1 209 ? 9.947 6.233 -36.054 1.00 77.06 209 SER A CA 1
ATOM 1613 C C . SER A 1 209 ? 9.009 6.032 -34.879 1.00 77.06 209 SER A C 1
ATOM 1615 O O . SER A 1 209 ? 8.520 4.931 -34.639 1.00 77.06 209 SER A O 1
ATOM 1617 N N . THR A 1 210 ? 8.742 7.117 -34.161 1.00 79.25 210 THR A N 1
ATOM 1618 C CA . THR A 1 210 ? 7.653 7.195 -33.181 1.00 79.25 210 THR A CA 1
ATOM 1619 C C . THR A 1 210 ? 6.414 7.870 -33.774 1.00 79.25 210 THR A C 1
ATOM 1621 O O . THR A 1 210 ? 5.479 8.199 -33.049 1.00 79.25 210 THR A O 1
ATOM 1624 N N . ALA A 1 211 ? 6.390 8.109 -35.092 1.00 78.75 211 ALA A N 1
ATOM 1625 C CA . ALA A 1 211 ? 5.263 8.752 -35.753 1.00 78.75 211 ALA A CA 1
ATOM 1626 C C . ALA A 1 211 ? 3.998 7.893 -35.619 1.00 78.75 211 ALA A C 1
ATOM 1628 O O . ALA A 1 211 ? 3.994 6.715 -35.965 1.00 78.75 211 ALA A O 1
ATOM 1629 N N . GLY A 1 212 ? 2.923 8.503 -35.118 1.00 79.75 212 GLY A N 1
ATOM 1630 C CA . GLY A 1 212 ? 1.664 7.810 -34.830 1.00 79.75 212 GLY A CA 1
ATOM 1631 C C . GLY A 1 212 ? 1.605 7.146 -33.451 1.00 79.75 212 GLY A C 1
ATOM 1632 O O . GLY A 1 212 ? 0.530 6.695 -33.067 1.00 79.75 212 GLY A O 1
ATOM 1633 N N . LEU A 1 213 ? 2.707 7.134 -32.691 1.00 87.12 213 LEU A N 1
ATOM 1634 C CA . LEU A 1 213 ? 2.713 6.710 -31.293 1.00 87.12 213 LEU A CA 1
ATOM 1635 C C . LEU A 1 213 ? 2.432 7.894 -30.372 1.00 87.12 213 LEU A C 1
ATOM 1637 O O . LEU A 1 213 ? 2.889 9.017 -30.604 1.00 87.12 213 LEU A O 1
ATOM 1641 N N . ASP A 1 214 ? 1.718 7.629 -29.283 1.00 88.12 214 ASP A N 1
ATOM 1642 C CA . ASP A 1 214 ? 1.560 8.613 -28.221 1.00 88.12 214 ASP A CA 1
ATOM 1643 C C . ASP A 1 214 ? 2.808 8.595 -27.336 1.00 88.12 214 ASP A C 1
ATOM 1645 O O . ASP A 1 214 ? 3.023 7.661 -26.570 1.00 88.12 214 ASP A O 1
ATOM 1649 N N . MET A 1 215 ? 3.633 9.637 -27.436 1.00 90.38 215 MET A N 1
ATOM 1650 C CA . MET A 1 215 ? 4.837 9.815 -26.615 1.00 90.38 215 MET A CA 1
ATOM 1651 C C . MET A 1 215 ? 4.640 10.829 -25.479 1.00 90.38 215 MET A C 1
ATOM 1653 O O . MET A 1 215 ? 5.604 11.185 -24.798 1.00 90.38 215 MET A O 1
ATOM 1657 N N . SER A 1 216 ? 3.407 11.297 -25.241 1.00 92.31 216 SER A N 1
ATOM 1658 C CA . SER A 1 216 ? 3.106 12.260 -24.170 1.00 92.31 216 SER A CA 1
ATOM 1659 C C . SER A 1 216 ? 3.463 11.720 -22.781 1.00 92.31 216 SER A C 1
ATOM 1661 O O . SER A 1 216 ? 3.893 12.482 -21.911 1.00 92.31 216 SER A O 1
ATOM 1663 N N . TRP A 1 217 ? 3.391 10.395 -22.606 1.00 91.81 217 TRP A N 1
ATOM 1664 C CA . TRP A 1 217 ? 3.786 9.695 -21.385 1.00 91.81 217 TRP A CA 1
ATOM 1665 C C . TRP A 1 217 ? 5.232 9.986 -20.972 1.00 91.81 217 TRP A C 1
ATOM 1667 O O . TRP A 1 217 ? 5.498 10.010 -19.778 1.00 91.81 217 TRP A O 1
ATOM 1677 N N . VAL A 1 218 ? 6.157 10.254 -21.904 1.00 92.88 218 VAL A N 1
ATOM 1678 C CA . VAL A 1 218 ? 7.563 10.554 -21.569 1.00 92.88 218 VAL A CA 1
ATOM 1679 C C . VAL A 1 218 ? 7.646 11.843 -20.758 1.00 92.88 218 VAL A C 1
ATOM 1681 O O . VAL A 1 218 ? 8.290 11.897 -19.708 1.00 92.88 218 VAL A O 1
ATOM 1684 N N . THR A 1 219 ? 6.956 12.884 -21.225 1.00 94.00 219 THR A N 1
ATOM 1685 C CA . THR A 1 219 ? 6.892 14.175 -20.536 1.00 94.00 219 THR A CA 1
ATOM 1686 C C . THR A 1 219 ? 6.144 14.040 -19.213 1.00 94.00 219 THR A C 1
ATOM 1688 O O . THR A 1 219 ? 6.624 14.533 -18.193 1.00 94.00 219 THR A O 1
ATOM 1691 N N . SER A 1 220 ? 5.018 13.321 -19.197 1.00 93.69 220 SER A N 1
ATOM 1692 C CA . SER A 1 220 ? 4.250 13.061 -17.973 1.00 93.69 220 SER A CA 1
ATOM 1693 C C . SER A 1 220 ? 5.066 12.294 -16.929 1.00 93.69 220 SER A C 1
ATOM 1695 O O . SER A 1 220 ? 5.094 12.684 -15.769 1.00 93.69 220 SER A O 1
ATOM 1697 N N . LEU A 1 221 ? 5.799 11.254 -17.335 1.00 91.94 221 LEU A N 1
ATOM 1698 C CA . LEU A 1 221 ? 6.643 10.434 -16.462 1.00 91.94 221 LEU A CA 1
ATOM 1699 C C . LEU A 1 221 ? 7.805 11.244 -15.883 1.00 91.94 221 LEU A C 1
ATOM 1701 O O . LEU A 1 221 ? 8.136 11.126 -14.702 1.00 91.94 221 LEU A O 1
ATOM 1705 N N . LYS A 1 222 ? 8.419 12.098 -16.707 1.00 91.88 222 LYS A N 1
ATOM 1706 C CA . LYS A 1 222 ? 9.483 13.002 -16.266 1.00 91.88 222 LYS A CA 1
ATOM 1707 C C . LYS A 1 222 ? 8.975 13.986 -15.209 1.00 91.88 222 LYS A C 1
ATOM 1709 O O . LYS A 1 222 ? 9.649 14.174 -14.194 1.00 91.88 222 LYS A O 1
ATOM 1714 N N . ASN A 1 223 ? 7.800 14.566 -15.449 1.00 93.94 223 ASN A N 1
ATOM 1715 C CA . ASN A 1 223 ? 7.203 15.603 -14.609 1.00 93.94 223 ASN A CA 1
ATOM 1716 C C . ASN A 1 223 ? 6.475 15.052 -13.377 1.00 93.94 223 ASN A C 1
ATOM 1718 O O . ASN A 1 223 ? 6.224 15.811 -12.448 1.00 93.94 223 ASN A O 1
ATOM 1722 N N . GLN A 1 224 ? 6.144 13.758 -13.344 1.00 92.06 224 GLN A N 1
ATOM 1723 C CA . GLN A 1 224 ? 5.542 13.141 -12.170 1.00 92.06 224 GLN A CA 1
ATOM 1724 C C . GLN A 1 224 ? 6.564 13.098 -11.029 1.00 92.06 224 GLN A C 1
ATOM 1726 O O . GLN A 1 224 ? 7.605 12.430 -11.107 1.00 92.06 224 GLN A O 1
ATOM 1731 N N . GLU A 1 225 ? 6.259 13.840 -9.972 1.00 91.00 225 GLU A N 1
ATOM 1732 C CA . GLU A 1 225 ? 7.016 13.846 -8.728 1.00 91.00 225 GLU A CA 1
ATOM 1733 C C . GLU A 1 225 ? 6.579 12.694 -7.822 1.00 91.00 225 GLU A C 1
ATOM 1735 O O . GLU A 1 225 ? 5.495 12.126 -7.974 1.00 91.00 225 GLU A O 1
ATOM 1740 N N . ILE A 1 226 ? 7.457 12.347 -6.886 1.00 85.06 226 ILE A N 1
ATOM 1741 C CA . ILE A 1 226 ? 7.175 11.398 -5.816 1.00 85.06 226 ILE A CA 1
ATOM 1742 C C . ILE A 1 226 ? 7.145 12.211 -4.534 1.00 85.06 226 ILE A C 1
ATOM 1744 O O . ILE A 1 226 ? 8.191 12.655 -4.053 1.00 85.06 226 ILE A O 1
ATOM 1748 N N . SER A 1 227 ? 5.951 12.420 -3.989 1.00 81.31 227 SER A N 1
ATOM 1749 C CA . SER A 1 227 ? 5.819 13.083 -2.699 1.00 81.31 227 SER A CA 1
ATOM 1750 C C . SER A 1 227 ? 6.350 12.169 -1.591 1.00 81.31 227 SER A C 1
ATOM 1752 O O . SER A 1 227 ? 6.081 10.964 -1.607 1.00 81.31 227 SER A O 1
ATOM 1754 N N . PRO A 1 228 ? 7.069 12.702 -0.590 1.00 70.25 228 PRO A N 1
ATOM 1755 C CA . PRO A 1 228 ? 7.425 11.913 0.576 1.00 70.25 228 PRO A CA 1
ATOM 1756 C C . PRO A 1 228 ? 6.153 11.426 1.281 1.00 70.25 228 PRO A C 1
ATOM 1758 O O . PRO A 1 228 ? 5.204 12.189 1.488 1.00 70.25 228 PRO A O 1
ATOM 1761 N N . VAL A 1 229 ? 6.144 10.149 1.672 1.00 66.19 229 VAL A N 1
ATOM 1762 C CA . VAL A 1 229 ? 5.059 9.569 2.470 1.00 66.19 229 VAL A CA 1
ATOM 1763 C C . VAL A 1 229 ? 5.031 10.297 3.814 1.00 66.19 229 VAL A C 1
ATOM 1765 O O . VAL A 1 229 ? 5.916 10.125 4.654 1.00 66.19 229 VAL A O 1
ATOM 1768 N N . ASN A 1 230 ? 4.030 11.156 4.005 1.00 57.84 230 ASN A N 1
ATOM 1769 C CA . ASN A 1 230 ? 3.892 11.979 5.202 1.00 57.84 230 ASN A CA 1
ATOM 1770 C C . ASN A 1 230 ? 3.412 11.135 6.393 1.00 57.84 230 ASN A C 1
ATOM 1772 O O . ASN A 1 230 ? 2.239 11.171 6.756 1.00 57.84 230 ASN A O 1
ATOM 1776 N N . ALA A 1 231 ? 4.333 10.431 7.053 1.00 47.28 231 ALA A N 1
ATOM 1777 C CA . ALA A 1 231 ? 4.072 9.695 8.297 1.00 47.28 231 ALA A CA 1
ATOM 1778 C C . ALA A 1 231 ? 3.773 10.608 9.516 1.00 47.28 231 ALA A C 1
ATOM 1780 O O . ALA A 1 231 ? 3.629 10.132 10.638 1.00 47.28 231 ALA A O 1
ATOM 1781 N N . SER A 1 232 ? 3.729 11.931 9.327 1.00 45.38 232 SER A N 1
ATOM 1782 C CA . SER A 1 232 ? 3.712 12.936 10.398 1.00 45.38 232 SER A CA 1
ATOM 1783 C C . SER A 1 232 ? 2.476 13.836 10.426 1.00 45.38 232 SER A C 1
ATOM 1785 O O . SER A 1 232 ? 2.409 14.710 11.287 1.00 45.38 232 SER A O 1
ATOM 1787 N N . LYS A 1 233 ? 1.477 13.655 9.546 1.00 47.38 233 LYS A N 1
ATOM 1788 C CA . LYS A 1 233 ? 0.350 14.609 9.465 1.00 47.38 233 LYS A CA 1
ATOM 1789 C C . LYS A 1 233 ? -0.469 14.751 10.766 1.00 47.38 233 LYS A C 1
ATOM 1791 O O . LYS A 1 233 ? -1.149 15.759 10.898 1.00 47.38 233 LYS A O 1
ATOM 1796 N N . TYR A 1 234 ? -0.379 13.829 11.738 1.00 45.00 234 TYR A N 1
ATOM 1797 C CA . TYR A 1 234 ? -1.158 13.899 12.989 1.00 45.00 234 TYR A CA 1
ATOM 1798 C C . TYR A 1 234 ? -0.448 13.290 14.214 1.00 45.00 234 TYR A C 1
ATOM 1800 O O . TYR A 1 234 ? -1.004 12.452 14.917 1.00 45.00 234 TYR A O 1
ATOM 1808 N N . THR A 1 235 ? 0.787 13.707 14.512 1.00 40.59 235 THR A N 1
ATOM 1809 C CA . THR A 1 235 ? 1.433 13.425 15.816 1.00 40.59 235 THR A CA 1
ATOM 1810 C C . THR A 1 235 ? 0.942 14.323 16.961 1.00 40.59 235 THR A C 1
ATOM 1812 O O . THR A 1 235 ? 1.483 14.260 18.062 1.00 40.59 235 THR A O 1
ATOM 1815 N N . GLN A 1 236 ? -0.097 15.138 16.755 1.00 41.16 236 GLN A N 1
ATOM 1816 C CA . GLN A 1 236 ? -0.724 15.914 17.825 1.00 41.16 236 GLN A CA 1
ATOM 1817 C C . GLN A 1 236 ? -2.114 15.358 18.146 1.00 41.16 236 GLN A C 1
ATOM 1819 O O . GLN A 1 236 ? -2.979 15.320 17.278 1.00 41.16 236 GLN A O 1
ATOM 1824 N N . ASN A 1 237 ? -2.301 15.001 19.422 1.00 38.44 237 ASN A N 1
ATOM 1825 C CA . ASN A 1 237 ? -3.568 14.717 20.115 1.00 38.44 237 ASN A CA 1
ATOM 1826 C C . ASN A 1 237 ? -3.974 13.250 20.314 1.00 38.44 237 ASN A C 1
ATOM 1828 O O . ASN A 1 237 ? -5.158 12.938 20.292 1.00 38.44 237 ASN A O 1
ATOM 1832 N N . ILE A 1 238 ? -3.033 12.373 20.673 1.00 41.41 238 ILE A N 1
ATOM 1833 C CA . ILE A 1 238 ? -3.378 11.292 21.613 1.00 41.41 238 ILE A CA 1
ATOM 1834 C C . ILE A 1 238 ? -2.775 11.663 22.969 1.00 41.41 238 ILE A C 1
ATOM 1836 O O . ILE A 1 238 ? -1.749 11.135 23.391 1.00 41.41 238 ILE A O 1
ATOM 1840 N N . ILE A 1 239 ? -3.391 12.645 23.635 1.00 35.75 239 ILE A N 1
ATOM 1841 C CA . ILE A 1 239 ? -3.229 12.793 25.082 1.00 35.75 239 ILE A CA 1
ATOM 1842 C C . ILE A 1 239 ? -4.100 11.694 25.681 1.00 35.75 239 ILE A C 1
ATOM 1844 O O . ILE A 1 239 ? -5.321 11.815 25.742 1.00 35.75 239 ILE A O 1
ATOM 1848 N N . ILE A 1 240 ? -3.464 10.591 26.066 1.00 39.59 240 ILE A N 1
ATOM 1849 C CA . ILE A 1 240 ? -4.071 9.613 26.961 1.00 39.59 240 ILE A CA 1
ATOM 1850 C C . ILE A 1 240 ? -4.128 10.301 28.324 1.00 39.59 240 ILE A C 1
ATOM 1852 O O . ILE A 1 240 ? -3.126 10.361 29.035 1.00 39.59 240 ILE A O 1
ATOM 1856 N N . THR A 1 241 ? -5.266 10.904 28.659 1.00 35.38 241 THR A N 1
ATOM 1857 C CA . THR A 1 241 ? -5.513 11.351 30.030 1.00 35.38 241 THR A CA 1
ATOM 1858 C C . THR A 1 241 ? -5.778 10.094 30.858 1.00 35.38 241 THR A C 1
ATOM 1860 O O . THR A 1 241 ? -6.770 9.403 30.620 1.00 35.38 241 THR A O 1
ATOM 1863 N N . TYR A 1 242 ? -4.827 9.765 31.735 1.00 36.75 242 TYR A N 1
ATOM 1864 C CA . TYR A 1 242 ? -4.934 8.705 32.741 1.00 36.75 242 TYR A CA 1
ATOM 1865 C C . TYR A 1 242 ? -5.984 9.036 33.802 1.00 36.75 242 TYR A C 1
ATOM 1867 O O . TYR A 1 242 ? -6.140 10.240 34.114 1.00 36.75 242 TYR A O 1
#

Organism: Streptococcus equi subsp. zooepidemicus (NCBI:txid40041)

pLDDT: mean 83.59, std 13.76, range [35.38, 97.56]

Radius of gyration: 32.15 Å; chains: 1; bounding box: 77×27×99 Å